Protein AF-A0A7Y2VDZ9-F1 (afdb_monomer)

pLDDT: mean 92.31, std 13.58, range [41.62, 98.88]

Secondary structure (DSSP, 8-state):
-----PPP-----------------SSHHHHHHHHHHHHHHHHHHHHHHHS-GGGTT--SSTTSPPHHHHHHHHHHHHHHHIIIIIS----------GGG--HHHHHHHHHHHHHHHHHHHHH--HHHHHSEEE-TTT--EEEHHHHHHHHHHHHHHHHHHHHHHHHHTTPPPPPP--

Solvent-accessible surface area (backbone atoms only — not comparable to full-atom values): 10455 Å² total; per-residue (Å²): 141,84,85,86,83,83,80,85,84,82,80,81,80,80,79,81,76,80,78,74,76,82,85,67,35,70,26,78,66,33,52,62,45,48,59,58,52,50,55,55,48,48,56,46,50,45,46,60,68,69,48,57,64,92,49,32,73,43,50,96,45,93,89,46,65,25,41,37,40,44,45,34,47,40,17,45,43,39,35,53,46,36,41,37,40,42,67,66,42,94,78,77,94,76,72,74,69,42,90,83,51,53,62,66,59,41,50,52,45,28,52,51,17,53,47,50,46,51,50,47,42,37,68,46,53,62,72,56,32,69,38,70,38,68,42,85,89,77,68,48,76,42,37,12,55,57,36,53,56,51,39,51,48,55,42,49,59,47,43,52,55,47,44,49,53,32,47,76,68,76,40,86,59,76,80,92,81,133

Sequence (178 aa):
MKNLILFPVFALVAFTTFAQTERTPQTPFTQMYLKVWNTASEHCLEVARAMPEELYTYKPTEVSKTFGEQMVHIAHTVELLTQRYVQGMEVKPNTPDASTMTKAEIVELLEKGLAYVREVIYTIEQEQLDETCVMYHSGNTVSRAFALFYVQDHMNNHRAKANLYIRMNGIQPPEYTW

Structure (mmCIF, N/CA/C/O backbone):
data_AF-A0A7Y2VDZ9-F1
#
_entry.id   AF-A0A7Y2VDZ9-F1
#
loop_
_atom_site.group_PDB
_atom_site.id
_atom_site.type_symbol
_atom_site.label_atom_id
_atom_site.label_alt_id
_atom_site.label_comp_id
_atom_site.label_asym_id
_atom_site.label_entity_id
_atom_site.label_seq_id
_atom_site.pdbx_PDB_ins_code
_atom_site.Cartn_x
_atom_site.Cartn_y
_atom_site.Cartn_z
_atom_site.occupancy
_atom_site.B_iso_or_equiv
_atom_site.auth_seq_id
_atom_site.auth_comp_id
_atom_site.auth_asym_id
_atom_site.auth_atom_id
_atom_site.pdbx_PDB_model_num
ATOM 1 N N . MET A 1 1 ? -62.451 -31.897 -45.795 1.00 46.56 1 MET A N 1
ATOM 2 C CA . MET A 1 1 ? -61.065 -31.670 -46.260 1.00 46.56 1 MET A CA 1
ATOM 3 C C . MET A 1 1 ? -60.649 -30.263 -45.869 1.00 46.56 1 MET A C 1
ATOM 5 O O . MET A 1 1 ? -61.234 -29.334 -46.407 1.00 46.56 1 MET A O 1
ATOM 9 N N . LYS A 1 2 ? -59.725 -30.113 -44.913 1.00 41.62 2 LYS A N 1
ATOM 10 C CA . LYS A 1 2 ? -58.871 -28.928 -44.694 1.00 41.62 2 LYS A CA 1
ATOM 11 C C . LYS A 1 2 ? -57.944 -29.262 -43.518 1.00 41.62 2 LYS A C 1
ATOM 13 O O . LYS A 1 2 ? -58.352 -29.181 -42.367 1.00 41.62 2 LYS A O 1
ATOM 18 N N . ASN A 1 3 ? -56.734 -29.716 -43.834 1.00 42.97 3 ASN A N 1
ATOM 19 C CA . ASN A 1 3 ? -55.688 -29.977 -42.848 1.00 42.97 3 ASN A CA 1
ATOM 20 C C . ASN A 1 3 ? -54.953 -28.654 -42.600 1.00 42.97 3 ASN A C 1
ATOM 22 O O . ASN A 1 3 ? -54.388 -28.095 -43.539 1.00 42.97 3 ASN A O 1
ATOM 26 N N . LEU A 1 4 ? -54.985 -28.137 -41.369 1.00 50.84 4 LEU A N 1
ATOM 27 C CA . LEU A 1 4 ? -54.130 -27.022 -40.954 1.00 50.84 4 LEU A CA 1
ATOM 28 C C . LEU A 1 4 ? -52.745 -27.578 -40.608 1.00 50.84 4 LEU A C 1
ATOM 30 O O . LEU A 1 4 ? -52.606 -28.367 -39.678 1.00 50.84 4 LEU A O 1
ATOM 34 N N . ILE A 1 5 ? -51.731 -27.162 -41.361 1.00 55.31 5 ILE A N 1
ATOM 35 C CA . ILE A 1 5 ? -50.324 -27.450 -41.081 1.00 55.31 5 ILE A CA 1
ATOM 36 C C . ILE A 1 5 ? -49.791 -26.292 -40.228 1.00 55.31 5 ILE A C 1
ATOM 38 O O . ILE A 1 5 ? -49.709 -25.164 -40.710 1.00 55.31 5 ILE A O 1
ATOM 42 N N . LEU A 1 6 ? -49.455 -26.558 -38.962 1.00 51.19 6 LEU A N 1
ATOM 43 C CA . LEU A 1 6 ? -48.707 -25.630 -38.110 1.00 51.19 6 LEU A CA 1
ATOM 44 C C . LEU A 1 6 ? -47.205 -25.801 -38.374 1.00 51.19 6 LEU A C 1
ATOM 46 O O . LEU A 1 6 ? -46.649 -26.867 -38.125 1.00 51.19 6 LEU A O 1
ATOM 50 N N . PHE A 1 7 ? -46.552 -24.741 -38.846 1.00 54.16 7 PHE A N 1
ATOM 51 C CA . PHE A 1 7 ? -45.093 -24.637 -38.873 1.00 54.16 7 PHE A CA 1
ATOM 52 C C . PHE A 1 7 ? -44.592 -24.092 -37.526 1.00 54.16 7 PHE A C 1
ATOM 54 O O . PHE A 1 7 ? -45.077 -23.041 -37.098 1.00 54.16 7 PHE A O 1
ATOM 61 N N . PRO A 1 8 ? -43.620 -24.734 -36.854 1.00 59.78 8 PRO A N 1
ATOM 62 C CA . PRO A 1 8 ? -42.979 -24.141 -35.693 1.00 59.78 8 PRO A CA 1
ATOM 63 C C . PRO A 1 8 ? -41.946 -23.110 -36.165 1.00 59.78 8 PRO A C 1
ATOM 65 O O . PRO A 1 8 ? -41.016 -23.429 -36.905 1.00 59.78 8 PRO A O 1
ATOM 68 N N . VAL A 1 9 ? -42.110 -21.860 -35.736 1.00 59.38 9 VAL A N 1
ATOM 69 C CA . VAL A 1 9 ? -41.099 -20.810 -35.898 1.00 59.38 9 VAL A CA 1
ATOM 70 C C . VAL A 1 9 ? -40.018 -21.049 -34.846 1.00 59.38 9 VAL A C 1
ATOM 72 O O . VAL A 1 9 ? -40.235 -20.818 -33.659 1.00 59.38 9 VAL A O 1
ATOM 75 N N . PHE A 1 10 ? -38.859 -21.546 -35.273 1.00 58.06 10 PHE A N 1
ATOM 76 C CA . PHE A 1 10 ? -37.674 -21.644 -34.425 1.00 58.06 10 PHE A CA 1
ATOM 77 C C . PHE A 1 10 ? -37.014 -20.259 -34.357 1.00 58.06 10 PHE A C 1
ATOM 79 O O . PHE A 1 10 ? -36.386 -19.813 -35.317 1.00 58.06 10 PHE A O 1
ATOM 86 N N . ALA A 1 11 ? -37.192 -19.549 -33.243 1.00 63.19 11 ALA A N 1
ATOM 87 C CA . ALA A 1 11 ? -36.490 -18.297 -32.982 1.00 63.19 11 ALA A CA 1
ATOM 88 C C . ALA A 1 11 ? -35.037 -18.607 -32.585 1.00 63.19 11 ALA A C 1
ATOM 90 O O . ALA A 1 11 ? -34.774 -19.138 -31.507 1.00 63.19 11 ALA A O 1
ATOM 91 N N . LEU A 1 12 ? -34.093 -18.298 -33.476 1.00 61.12 12 LEU A N 1
ATOM 92 C CA . LEU A 1 12 ? -32.660 -18.414 -33.215 1.00 61.12 12 LEU A CA 1
ATOM 93 C C . LEU A 1 12 ? -32.224 -17.226 -32.339 1.00 61.12 12 LEU A C 1
ATOM 95 O O . LEU A 1 12 ? -32.065 -16.109 -32.830 1.00 61.12 12 LEU A O 1
ATOM 99 N N . VAL A 1 13 ? -32.061 -17.442 -31.033 1.00 63.50 13 VAL A N 1
ATOM 100 C CA . VAL A 1 13 ? -31.467 -16.444 -30.132 1.00 63.50 13 VAL A CA 1
ATOM 101 C C . VAL A 1 13 ? -29.948 -16.538 -30.264 1.00 63.50 13 VAL A C 1
ATOM 103 O O . VAL A 1 13 ? -29.334 -17.495 -29.798 1.00 63.50 13 VAL A O 1
ATOM 106 N N . ALA A 1 14 ? -29.339 -15.561 -30.935 1.00 61.41 14 ALA A N 1
ATOM 107 C CA . ALA A 1 14 ? -27.889 -15.439 -31.013 1.00 61.41 14 ALA A CA 1
ATOM 108 C C . ALA A 1 14 ? -27.344 -14.931 -29.667 1.00 61.41 14 ALA A C 1
ATOM 110 O O . ALA A 1 14 ? -27.483 -13.756 -29.334 1.00 61.41 14 ALA A O 1
ATOM 111 N N . PHE A 1 15 ? -26.726 -15.819 -28.888 1.00 62.88 15 PHE A N 1
ATOM 112 C CA . PHE A 1 15 ? -25.914 -15.433 -27.735 1.00 62.88 15 PHE A CA 1
ATOM 113 C C . PHE A 1 15 ? -24.576 -14.885 -28.238 1.00 62.88 15 PHE A C 1
ATOM 115 O O . PHE A 1 15 ? -23.699 -15.641 -28.650 1.00 62.88 15 PHE A O 1
ATOM 122 N N . THR A 1 16 ? -24.403 -13.566 -28.209 1.00 59.91 16 THR A N 1
ATOM 123 C CA . THR A 1 16 ? -23.081 -12.955 -28.365 1.00 59.91 16 THR A CA 1
ATOM 124 C C . THR A 1 16 ? -22.317 -13.126 -27.057 1.00 59.91 16 THR A C 1
ATOM 126 O O . THR A 1 16 ? -22.526 -12.380 -26.100 1.00 59.91 16 THR A O 1
ATOM 129 N N . THR A 1 17 ? -21.440 -14.123 -26.991 1.00 60.12 17 THR A N 1
ATOM 130 C CA . THR A 1 17 ? -20.447 -14.222 -25.921 1.00 60.12 17 THR A CA 1
ATOM 131 C C . THR A 1 17 ? -19.400 -13.135 -26.145 1.00 60.12 17 THR A C 1
ATOM 133 O O . THR A 1 17 ? -18.604 -13.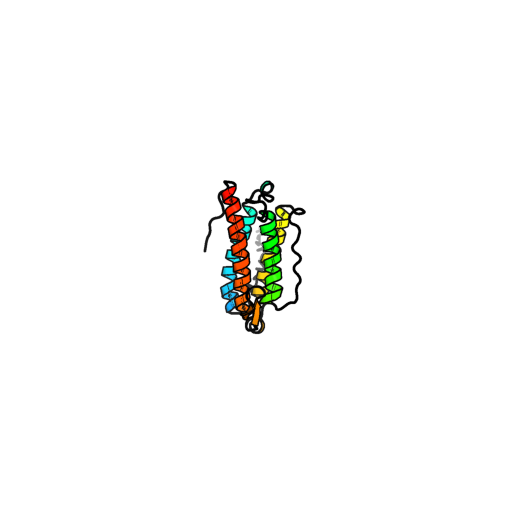226 -27.080 1.00 60.12 17 THR A O 1
ATOM 136 N N . PHE A 1 18 ? -19.394 -12.096 -25.309 1.00 64.44 18 PHE A N 1
ATOM 137 C CA . PHE A 1 18 ? -18.237 -11.212 -25.208 1.00 64.44 18 PHE A CA 1
ATOM 138 C C . PHE A 1 18 ? -17.089 -12.035 -24.624 1.00 64.44 18 PHE A C 1
ATOM 140 O O . PHE A 1 18 ? -17.074 -12.332 -23.432 1.00 64.44 18 PHE A O 1
ATOM 147 N N . ALA A 1 19 ? -16.155 -12.454 -25.475 1.00 57.47 19 ALA A N 1
ATOM 148 C CA . ALA A 1 19 ? -14.878 -12.965 -25.012 1.00 57.47 19 ALA A CA 1
ATOM 149 C C . ALA A 1 19 ? -14.148 -11.792 -24.345 1.00 57.47 19 ALA A C 1
ATOM 151 O O . ALA A 1 19 ? -13.663 -10.886 -25.021 1.00 57.47 19 ALA A O 1
ATOM 152 N N . GLN A 1 20 ? -14.145 -11.764 -23.015 1.00 60.72 20 GLN A N 1
ATOM 153 C CA . GLN A 1 20 ? -13.316 -10.838 -22.262 1.00 60.72 20 GLN A CA 1
ATOM 154 C C . GLN A 1 20 ? -11.871 -11.283 -22.479 1.00 60.72 20 GLN A C 1
ATOM 156 O O . GLN A 1 20 ? -11.471 -12.337 -21.992 1.00 60.72 20 GLN A O 1
ATOM 161 N N . THR A 1 21 ? -11.109 -10.534 -23.277 1.00 62.03 21 THR A N 1
ATOM 162 C CA . THR A 1 21 ? -9.677 -10.784 -23.442 1.00 62.03 21 THR A CA 1
ATOM 163 C C . THR A 1 21 ? -9.041 -10.723 -22.058 1.00 62.03 21 THR A C 1
ATOM 165 O O . THR A 1 21 ? -9.090 -9.676 -21.407 1.00 62.03 21 THR A O 1
ATOM 168 N N . GLU A 1 22 ? -8.495 -11.841 -21.578 1.00 77.19 22 GLU A N 1
ATOM 169 C CA . GLU A 1 22 ? -7.745 -11.845 -20.326 1.00 77.19 22 GLU A CA 1
ATOM 170 C C . GLU A 1 22 ? -6.567 -10.883 -20.476 1.00 77.19 22 GLU A C 1
ATOM 172 O O . GLU A 1 22 ? -5.706 -11.042 -21.342 1.00 77.19 22 GLU A O 1
ATOM 177 N N . ARG A 1 23 ? -6.558 -9.830 -19.659 1.00 91.94 23 ARG A N 1
ATOM 178 C CA . ARG A 1 23 ? -5.435 -8.900 -19.606 1.00 91.94 23 ARG A CA 1
ATOM 179 C C . ARG A 1 23 ? -4.293 -9.586 -18.867 1.00 91.94 23 ARG A C 1
ATOM 181 O O . ARG A 1 23 ? -4.474 -10.044 -17.742 1.00 91.94 23 ARG A O 1
ATOM 188 N N . THR A 1 24 ? -3.115 -9.623 -19.474 1.00 94.38 24 THR A N 1
ATOM 189 C CA . THR A 1 24 ? -1.904 -10.202 -18.878 1.00 94.38 24 THR A CA 1
ATOM 190 C C . THR A 1 24 ? -0.855 -9.108 -18.672 1.00 94.38 24 THR A C 1
ATOM 192 O O . THR A 1 24 ? -0.735 -8.240 -19.539 1.00 94.38 24 THR A O 1
ATOM 195 N N . PRO A 1 25 ? -0.101 -9.106 -17.553 1.00 97.75 25 PRO A N 1
ATOM 196 C CA . PRO A 1 25 ? 1.016 -8.182 -17.380 1.00 97.75 25 PRO A CA 1
ATOM 197 C C . PRO A 1 25 ? 2.073 -8.313 -18.480 1.00 97.75 25 PRO A C 1
ATOM 199 O O . PRO A 1 25 ? 2.354 -9.417 -18.955 1.00 97.75 25 PRO A O 1
ATOM 202 N N . GLN A 1 26 ? 2.666 -7.185 -18.867 1.00 97.06 26 GLN A N 1
ATOM 203 C CA . GLN A 1 26 ? 3.583 -7.107 -20.008 1.00 97.06 26 GLN A CA 1
ATOM 204 C C . GLN A 1 26 ? 4.894 -7.881 -19.828 1.00 97.06 26 GLN A C 1
ATOM 206 O O . GLN A 1 26 ? 5.466 -8.322 -20.825 1.00 97.06 26 GLN A O 1
ATOM 211 N N . THR A 1 27 ? 5.372 -8.088 -18.594 1.00 97.81 27 THR A N 1
ATOM 212 C CA . THR A 1 27 ? 6.677 -8.721 -18.347 1.00 97.81 27 THR A CA 1
ATOM 213 C C . THR A 1 27 ? 6.550 -10.074 -17.648 1.00 97.81 27 THR A C 1
ATOM 215 O O . THR A 1 27 ? 5.629 -10.279 -16.849 1.00 97.81 27 THR A O 1
ATOM 218 N N . PRO A 1 28 ? 7.484 -11.019 -17.880 1.00 97.44 28 PRO A N 1
ATOM 219 C CA . PRO A 1 28 ? 7.483 -12.302 -17.174 1.00 97.44 28 PRO A CA 1
ATOM 220 C C . PRO A 1 28 ? 7.521 -12.139 -15.649 1.00 97.44 28 PRO A C 1
ATOM 222 O O . PRO A 1 28 ? 6.845 -12.867 -14.921 1.00 97.44 28 PRO A O 1
ATOM 225 N N . PHE A 1 29 ? 8.271 -11.146 -15.161 1.00 97.75 29 PHE A N 1
ATOM 226 C CA . PHE A 1 29 ? 8.327 -10.822 -13.741 1.00 97.75 29 PHE A CA 1
ATOM 227 C C . PHE A 1 29 ? 6.960 -10.368 -13.211 1.00 97.75 29 PHE A C 1
ATOM 229 O O . PHE A 1 29 ? 6.483 -10.916 -12.214 1.00 97.75 29 PHE A O 1
ATOM 236 N N . THR A 1 30 ? 6.291 -9.418 -13.875 1.00 98.19 30 THR A N 1
ATOM 237 C CA . THR A 1 30 ? 5.004 -8.894 -13.393 1.00 98.19 30 THR A CA 1
ATOM 238 C C . THR A 1 30 ? 3.870 -9.908 -13.502 1.00 98.19 30 THR A C 1
ATOM 240 O O . THR A 1 30 ? 2.980 -9.908 -12.653 1.00 98.19 30 THR A O 1
ATOM 243 N N . GLN A 1 31 ? 3.933 -10.845 -14.453 1.00 97.81 31 GLN A N 1
ATOM 244 C CA . GLN A 1 31 ? 3.007 -11.983 -14.527 1.00 97.81 31 GLN A CA 1
ATOM 245 C C . GLN A 1 31 ? 3.067 -12.865 -13.275 1.00 97.81 31 GLN A C 1
ATOM 247 O O . GLN A 1 31 ? 2.028 -13.271 -12.748 1.00 97.81 31 GLN A O 1
ATOM 252 N N . MET A 1 32 ? 4.271 -13.141 -12.767 1.00 96.69 32 MET A N 1
ATOM 253 C CA . MET A 1 32 ? 4.450 -13.891 -11.520 1.00 96.69 32 MET A CA 1
ATOM 254 C C . MET A 1 32 ? 4.075 -13.044 -10.299 1.00 96.69 32 MET A C 1
ATOM 256 O O . MET A 1 32 ? 3.368 -13.513 -9.404 1.00 96.69 32 MET A O 1
ATOM 260 N N . TYR A 1 33 ? 4.523 -11.789 -10.276 1.00 98.06 33 TYR A N 1
ATOM 261 C CA . TYR A 1 33 ? 4.340 -10.879 -9.149 1.00 98.06 33 TYR A CA 1
ATOM 262 C C . TYR A 1 33 ? 2.870 -10.493 -8.912 1.00 98.06 33 TYR A C 1
ATOM 264 O O . TYR A 1 33 ? 2.464 -10.299 -7.767 1.00 98.06 33 TYR A O 1
ATOM 272 N N . LEU A 1 34 ? 2.038 -10.446 -9.959 1.00 98.00 34 LEU A N 1
ATOM 273 C CA . LEU A 1 34 ? 0.624 -10.068 -9.856 1.00 98.00 34 LEU A CA 1
ATOM 274 C C . LEU A 1 34 ? -0.145 -10.897 -8.816 1.00 98.00 34 LEU A C 1
ATOM 276 O O . LEU A 1 34 ? -0.954 -10.344 -8.072 1.00 98.00 34 LEU A O 1
ATOM 280 N N . LYS A 1 35 ? 0.113 -12.209 -8.733 1.00 96.00 35 LYS A N 1
ATOM 281 C CA . LYS A 1 35 ? -0.545 -13.087 -7.749 1.00 96.00 35 LYS A CA 1
ATOM 282 C C . LYS A 1 35 ? -0.207 -12.663 -6.322 1.00 96.00 35 LYS A C 1
ATOM 284 O O . LYS A 1 35 ? -1.102 -12.501 -5.502 1.00 96.00 35 LYS A O 1
ATOM 289 N N . VAL A 1 36 ? 1.074 -12.400 -6.070 1.00 96.56 36 VAL A N 1
ATOM 290 C CA . VAL A 1 36 ? 1.574 -11.934 -4.773 1.00 96.56 36 VAL A CA 1
ATOM 291 C C . VAL A 1 36 ? 0.954 -10.588 -4.394 1.00 96.56 36 VAL A C 1
ATOM 293 O O . VAL A 1 36 ? 0.489 -10.421 -3.265 1.00 96.56 36 VAL A O 1
ATOM 296 N N . TRP A 1 37 ? 0.894 -9.644 -5.338 1.00 98.25 37 TRP A N 1
ATOM 297 C CA . TRP A 1 37 ? 0.279 -8.340 -5.099 1.00 98.25 37 TRP A CA 1
ATOM 298 C C . TRP A 1 37 ? -1.215 -8.448 -4.784 1.00 98.25 37 TRP A C 1
ATOM 300 O O . TRP A 1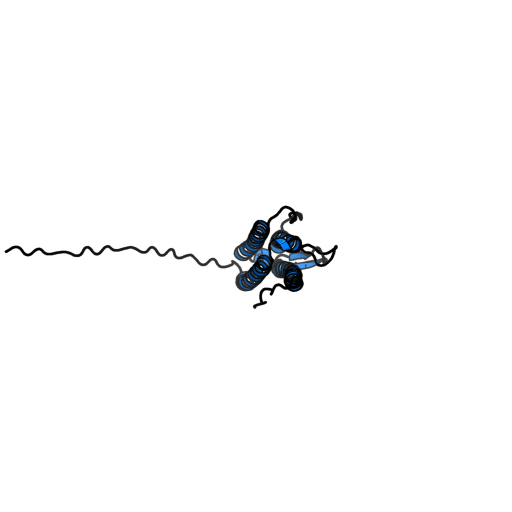 37 ? -1.694 -7.798 -3.853 1.00 98.25 37 TRP A O 1
ATOM 310 N N . ASN A 1 38 ? -1.951 -9.273 -5.532 1.00 97.44 38 ASN A N 1
ATOM 311 C CA . ASN A 1 38 ? -3.386 -9.458 -5.325 1.00 97.44 38 ASN A CA 1
ATOM 312 C C . ASN A 1 38 ? -3.686 -10.048 -3.945 1.00 97.44 38 ASN A C 1
ATOM 314 O O . ASN A 1 38 ? -4.493 -9.468 -3.224 1.00 97.44 38 ASN A O 1
ATOM 318 N N . THR A 1 39 ? -2.981 -11.108 -3.544 1.00 97.50 39 THR A N 1
ATOM 319 C CA . THR A 1 39 ? -3.122 -11.706 -2.209 1.00 97.50 39 THR A CA 1
ATOM 320 C C . THR A 1 39 ? -2.805 -10.694 -1.104 1.00 97.50 39 THR A C 1
ATOM 322 O O . THR A 1 39 ? -3.586 -10.512 -0.173 1.00 97.50 39 THR A O 1
ATOM 325 N N . ALA A 1 40 ? -1.693 -9.959 -1.223 1.00 97.75 40 ALA A N 1
ATOM 326 C CA . ALA A 1 40 ? -1.315 -8.966 -0.218 1.00 97.75 40 ALA A CA 1
ATOM 327 C C . ALA A 1 40 ? -2.322 -7.799 -0.125 1.00 97.75 40 ALA A C 1
ATOM 329 O O . ALA A 1 40 ? -2.611 -7.320 0.976 1.00 97.75 40 ALA A O 1
ATOM 330 N N . SER A 1 41 ? -2.874 -7.373 -1.269 1.00 98.31 41 SER A N 1
ATOM 331 C CA . SER A 1 41 ? -3.928 -6.354 -1.361 1.00 98.31 41 SER A CA 1
ATOM 332 C C . SER A 1 41 ? -5.217 -6.812 -0.681 1.00 98.31 41 SER A C 1
ATOM 334 O O . SER A 1 41 ? -5.808 -6.050 0.082 1.00 98.31 41 SER A O 1
ATOM 336 N N . GLU A 1 42 ? -5.639 -8.052 -0.932 1.00 98.12 42 GLU A N 1
ATOM 337 C CA . GLU A 1 42 ? -6.849 -8.635 -0.349 1.00 98.12 42 GLU A CA 1
ATOM 338 C C . GLU A 1 42 ? -6.752 -8.691 1.173 1.00 98.12 42 GLU A C 1
ATOM 340 O O . GLU A 1 42 ? -7.590 -8.102 1.851 1.00 98.12 42 GLU A O 1
ATOM 345 N N . HIS A 1 43 ? -5.663 -9.234 1.721 1.00 98.00 43 HIS A N 1
ATOM 346 C CA . HIS A 1 43 ? -5.444 -9.227 3.172 1.00 98.00 43 HIS A CA 1
ATOM 347 C C . HIS A 1 43 ? -5.447 -7.820 3.771 1.00 98.00 43 HIS A C 1
ATOM 349 O O . HIS A 1 43 ? -5.866 -7.619 4.910 1.00 98.00 43 HIS A O 1
ATOM 355 N N . CYS A 1 44 ? -4.911 -6.829 3.051 1.00 98.50 44 CYS A N 1
ATOM 356 C CA . CYS A 1 44 ? -4.916 -5.453 3.535 1.00 98.50 44 CYS A CA 1
ATOM 357 C C . CYS A 1 44 ? -6.347 -4.902 3.619 1.00 98.50 44 CYS A C 1
ATOM 359 O O . CYS A 1 44 ? -6.696 -4.255 4.608 1.00 98.50 44 CYS A O 1
ATOM 361 N N . LEU A 1 45 ? -7.180 -5.193 2.617 1.00 98.69 45 LEU A N 1
ATOM 362 C CA . LEU A 1 45 ? -8.592 -4.809 2.601 1.00 98.69 45 LEU A CA 1
ATOM 363 C C . LEU A 1 45 ? -9.407 -5.565 3.651 1.00 98.69 45 LEU A C 1
ATOM 365 O O . LEU A 1 45 ? -10.267 -4.965 4.289 1.00 98.69 45 LEU A O 1
ATOM 369 N N . GLU A 1 46 ? -9.132 -6.847 3.875 1.00 98.56 46 GLU A N 1
ATOM 370 C CA . GLU A 1 46 ? -9.757 -7.629 4.945 1.00 98.56 46 GLU A CA 1
ATOM 371 C C . GLU A 1 46 ? -9.468 -7.019 6.318 1.00 98.56 46 GLU A C 1
ATOM 373 O O . GLU A 1 46 ? -10.392 -6.820 7.106 1.00 98.56 46 GLU A O 1
ATOM 378 N N . VAL A 1 47 ? -8.207 -6.649 6.587 1.00 98.62 47 VAL A N 1
ATOM 379 C CA . VAL A 1 47 ? -7.825 -5.960 7.830 1.00 98.62 47 VAL A CA 1
ATOM 380 C C . VAL A 1 47 ? -8.580 -4.641 7.957 1.00 98.62 47 VAL A C 1
ATOM 382 O O . VAL A 1 47 ? -9.190 -4.406 8.997 1.00 98.62 47 VAL A O 1
ATOM 385 N N . ALA A 1 48 ? -8.596 -3.810 6.910 1.00 98.62 48 ALA A N 1
ATOM 386 C CA . ALA A 1 48 ? -9.331 -2.547 6.923 1.00 98.62 48 ALA A CA 1
ATOM 387 C C . ALA A 1 48 ? -10.817 -2.770 7.258 1.00 98.62 48 ALA A C 1
ATOM 389 O O . ALA A 1 48 ? -11.363 -2.167 8.178 1.00 98.62 48 ALA A O 1
ATOM 390 N N . ARG A 1 49 ? -11.474 -3.704 6.566 1.00 98.56 49 ARG A N 1
ATOM 391 C CA . ARG A 1 49 ? -12.912 -3.964 6.715 1.00 98.56 49 ARG A CA 1
ATOM 392 C C . ARG A 1 49 ? -13.277 -4.580 8.069 1.00 98.56 49 ARG A C 1
ATOM 394 O O . ARG A 1 49 ? -14.378 -4.305 8.550 1.00 98.56 49 ARG A O 1
ATOM 401 N N . ALA A 1 50 ? -12.385 -5.354 8.687 1.00 98.44 50 ALA A N 1
ATOM 402 C CA . ALA A 1 50 ? -12.641 -6.072 9.937 1.00 98.44 50 ALA A CA 1
ATOM 403 C C . ALA A 1 50 ? -12.787 -5.168 11.175 1.00 98.44 50 ALA A C 1
ATOM 405 O O . ALA A 1 50 ? -13.478 -5.546 12.119 1.00 98.44 50 ALA A O 1
ATOM 406 N N . MET A 1 51 ? -12.176 -3.979 11.191 1.00 98.62 51 MET A N 1
ATOM 407 C CA . MET A 1 51 ? -12.297 -3.053 12.323 1.00 98.62 51 MET A CA 1
ATOM 408 C C . MET A 1 51 ? -13.635 -2.288 12.266 1.00 98.62 51 MET A C 1
ATOM 410 O O . MET A 1 51 ? -13.949 -1.720 11.219 1.00 98.62 51 MET A O 1
ATOM 414 N N . PRO A 1 52 ? -14.448 -2.237 13.335 1.00 98.50 52 PRO A N 1
ATOM 415 C CA . PRO A 1 52 ? -15.645 -1.396 13.402 1.00 98.50 52 PRO A CA 1
ATOM 416 C C . PRO A 1 52 ? -15.327 0.089 13.196 1.00 98.50 52 PRO A C 1
ATOM 418 O O . PRO A 1 52 ? -14.237 0.546 13.542 1.00 98.50 52 PRO A O 1
ATOM 421 N N . GLU A 1 53 ? -16.262 0.845 12.620 1.00 98.31 53 GLU A N 1
ATOM 422 C CA . GLU A 1 53 ? -16.047 2.255 12.260 1.00 98.31 53 GLU A CA 1
ATOM 423 C C . GLU A 1 53 ? -15.735 3.127 13.480 1.00 98.31 53 GLU A C 1
ATOM 425 O O . GLU A 1 53 ? -14.809 3.933 13.452 1.00 98.31 53 GLU A O 1
ATOM 430 N N . GLU A 1 54 ? -16.427 2.898 14.591 1.00 98.19 54 GLU A N 1
ATOM 431 C CA . GLU A 1 54 ? -16.223 3.593 15.857 1.00 98.19 54 GLU A CA 1
ATOM 432 C C . GLU A 1 54 ? -14.813 3.399 16.439 1.00 98.19 54 GLU A C 1
ATOM 434 O O . GLU A 1 54 ? -14.366 4.203 17.258 1.00 98.19 54 GLU A O 1
ATOM 439 N N . LEU A 1 55 ? -14.086 2.371 15.988 1.00 98.62 55 LEU A N 1
ATOM 440 C CA . LEU A 1 55 ? -12.714 2.092 16.402 1.00 98.62 55 LEU A CA 1
ATOM 441 C C . LEU A 1 55 ? -11.665 2.517 15.365 1.00 98.62 55 LEU A C 1
ATOM 443 O O . LEU A 1 55 ? -10.475 2.297 15.583 1.00 98.62 55 LEU A O 1
ATOM 447 N N . TYR A 1 56 ? -12.035 3.184 14.269 1.00 98.56 56 TYR A N 1
ATOM 448 C CA . TYR A 1 56 ? -11.042 3.730 13.332 1.00 98.56 56 TYR A CA 1
ATOM 449 C C . TYR A 1 56 ? -10.161 4.818 13.967 1.00 98.56 56 TYR A C 1
ATOM 451 O O . TYR A 1 56 ? -9.027 5.028 13.541 1.00 98.56 56 TYR A O 1
ATOM 459 N N . THR A 1 57 ? -10.627 5.466 15.032 1.00 98.31 57 THR A N 1
ATOM 460 C CA . THR A 1 57 ? -9.845 6.437 15.814 1.00 98.31 57 THR A CA 1
ATOM 461 C C . THR A 1 57 ? -8.983 5.788 16.905 1.00 98.31 57 THR A C 1
ATOM 463 O O . THR A 1 57 ? -8.185 6.477 17.542 1.00 98.31 57 THR A O 1
ATOM 466 N N . TYR A 1 58 ? -9.086 4.468 17.113 1.00 98.50 58 TYR A N 1
ATOM 467 C CA . TYR A 1 58 ? -8.307 3.746 18.120 1.00 98.50 58 TYR A CA 1
ATOM 468 C C . TYR A 1 58 ? -6.804 3.819 17.832 1.00 98.50 58 TYR A C 1
ATOM 470 O O . TYR A 1 58 ? -6.366 3.568 16.708 1.00 98.50 58 TYR A O 1
ATOM 478 N N . LYS A 1 59 ? -6.009 4.063 18.880 1.00 98.25 59 LYS A N 1
ATOM 479 C CA . LYS A 1 59 ? -4.552 3.888 18.892 1.00 98.25 59 LYS A CA 1
ATOM 480 C C . LYS A 1 59 ? -4.104 3.274 20.225 1.00 98.25 59 LYS A C 1
ATOM 482 O O . LYS A 1 59 ? -4.628 3.664 21.267 1.00 98.25 59 LYS A O 1
ATOM 487 N N . PRO A 1 60 ? -3.126 2.352 20.229 1.00 97.50 60 PRO A N 1
ATOM 488 C CA . PRO A 1 60 ? -2.690 1.674 21.453 1.00 97.50 60 PRO A CA 1
ATOM 489 C C . PRO A 1 60 ? -1.817 2.551 22.362 1.00 97.50 60 PRO A C 1
ATOM 491 O O . PRO A 1 60 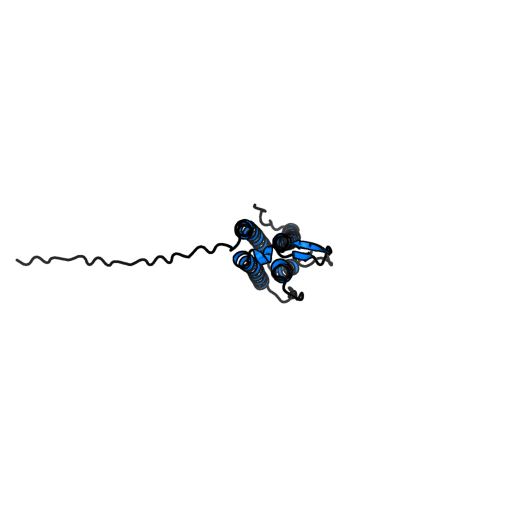? -1.703 2.280 23.553 1.00 97.50 60 PRO A O 1
ATOM 494 N N . THR A 1 61 ? -1.172 3.582 21.810 1.00 97.62 61 THR A N 1
ATOM 495 C CA . THR A 1 61 ? -0.336 4.538 22.550 1.00 97.62 61 THR A CA 1
ATOM 496 C C . THR A 1 61 ? -0.492 5.936 21.961 1.00 97.62 61 THR A C 1
ATOM 498 O O . THR A 1 61 ? -0.906 6.082 20.811 1.00 97.62 61 THR A O 1
ATOM 501 N N . GLU A 1 62 ? -0.117 6.974 22.711 1.00 96.69 62 GLU A N 1
ATOM 502 C CA . GLU A 1 62 ? -0.243 8.368 22.259 1.00 96.69 62 GLU A CA 1
ATOM 503 C C . GLU A 1 62 ? 0.524 8.663 20.964 1.00 96.69 62 GLU A C 1
ATOM 505 O O . GLU A 1 62 ? 0.016 9.400 20.118 1.00 96.69 62 GLU A O 1
ATOM 510 N N . VAL A 1 63 ? 1.702 8.050 20.797 1.00 97.00 63 VAL A N 1
ATOM 511 C CA . VAL A 1 63 ? 2.599 8.225 19.639 1.00 97.00 63 VAL A CA 1
ATOM 512 C C . VAL A 1 63 ? 2.240 7.343 18.441 1.00 97.00 63 VAL A C 1
ATOM 514 O O . VAL A 1 63 ? 2.797 7.513 17.358 1.00 97.00 63 VAL A O 1
ATOM 517 N N . SER A 1 64 ? 1.353 6.365 18.631 1.00 97.56 64 SER A N 1
ATOM 518 C CA . SER A 1 64 ? 0.920 5.488 17.547 1.00 97.56 64 SER A CA 1
ATOM 519 C C . SER A 1 64 ? -0.039 6.214 16.614 1.00 97.56 64 SER A C 1
ATOM 521 O O . SER A 1 64 ? -0.856 7.022 17.055 1.00 97.56 64 SER A O 1
ATOM 523 N N . LYS A 1 65 ? 0.012 5.854 15.329 1.00 98.25 65 LYS A N 1
ATOM 524 C CA . LYS A 1 65 ? -1.068 6.182 14.398 1.00 98.25 65 LYS A CA 1
ATOM 525 C C . LYS A 1 65 ? -2.372 5.536 14.864 1.00 98.25 65 LYS A C 1
ATOM 527 O O . LYS A 1 65 ? -2.338 4.427 15.402 1.00 98.25 65 LYS A O 1
ATOM 532 N N . THR A 1 66 ? -3.501 6.188 14.621 1.00 98.69 66 THR A N 1
ATOM 533 C CA . THR A 1 66 ? -4.815 5.546 14.737 1.00 98.69 66 THR A CA 1
ATOM 534 C C . THR A 1 66 ? -4.979 4.449 13.689 1.00 98.69 66 THR A C 1
ATOM 536 O O . THR A 1 66 ? -4.238 4.395 12.704 1.00 98.69 66 THR A O 1
ATOM 539 N N . PHE A 1 67 ? -5.949 3.554 13.875 1.00 98.81 67 PHE A N 1
ATOM 540 C CA . PHE A 1 67 ? -6.259 2.527 12.881 1.00 98.81 67 PHE A CA 1
ATOM 541 C C . PHE A 1 67 ? -6.556 3.141 11.499 1.00 98.81 67 PHE A C 1
ATOM 543 O O . PHE A 1 67 ? -5.969 2.728 10.498 1.00 98.81 67 PHE A O 1
ATOM 550 N N . GLY A 1 68 ? -7.397 4.176 11.448 1.00 98.75 68 GLY A N 1
ATOM 551 C CA . GLY A 1 68 ? -7.727 4.913 10.230 1.00 98.75 68 GLY A CA 1
ATOM 552 C C . GLY A 1 68 ? -6.507 5.595 9.611 1.00 98.75 68 GLY A C 1
ATOM 553 O O . GLY A 1 68 ? -6.289 5.483 8.407 1.00 98.75 68 GLY A O 1
ATOM 554 N N . GLU A 1 69 ? -5.641 6.207 10.424 1.00 98.81 69 GLU A N 1
ATOM 555 C CA . GLU A 1 69 ? -4.379 6.786 9.946 1.00 98.81 69 GLU A CA 1
ATOM 556 C C . GLU A 1 69 ? -3.437 5.735 9.349 1.00 98.81 69 GLU A C 1
ATOM 558 O O . GLU A 1 69 ? -2.729 6.041 8.391 1.00 98.81 69 GLU A O 1
ATOM 563 N N . GLN A 1 70 ? -3.408 4.502 9.873 1.00 98.75 70 GLN A N 1
ATOM 564 C CA . GLN A 1 70 ? -2.640 3.418 9.251 1.00 98.75 70 GLN A CA 1
ATOM 565 C C . GLN A 1 70 ? -3.193 3.090 7.860 1.00 98.75 70 GLN A C 1
ATOM 567 O O . GLN A 1 70 ? -2.411 2.947 6.923 1.00 98.75 70 GLN A O 1
ATOM 572 N N . MET A 1 71 ? -4.518 3.001 7.705 1.00 98.81 71 MET A N 1
ATOM 573 C CA . MET A 1 71 ? -5.147 2.673 6.419 1.00 98.81 71 MET A CA 1
ATOM 574 C C . MET A 1 71 ? -4.943 3.780 5.381 1.00 98.81 71 MET A C 1
ATOM 576 O O . MET A 1 71 ? -4.522 3.491 4.263 1.00 98.81 71 MET A O 1
ATOM 580 N N . VAL A 1 72 ? -5.146 5.047 5.760 1.00 98.81 72 VAL A N 1
ATOM 581 C CA .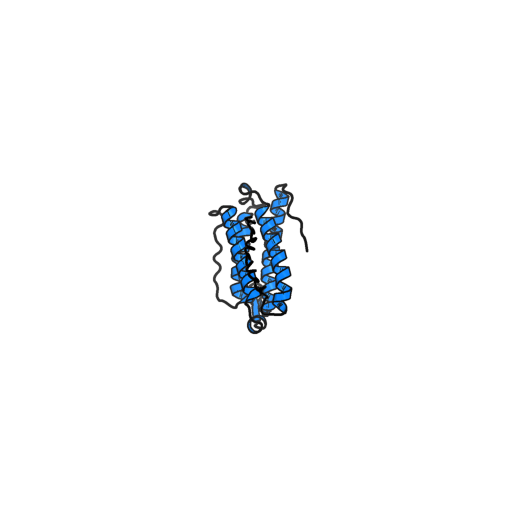 VAL A 1 72 ? -4.882 6.201 4.882 1.00 98.81 72 VAL A CA 1
ATOM 582 C C . VAL A 1 72 ? -3.401 6.288 4.517 1.00 98.81 72 VAL A C 1
ATOM 584 O O . VAL A 1 72 ? -3.057 6.535 3.360 1.00 98.81 72 VAL A O 1
ATOM 587 N N . HIS A 1 73 ? -2.507 6.033 5.476 1.00 98.69 73 HIS A N 1
ATOM 588 C CA . HIS A 1 73 ? -1.074 6.002 5.208 1.00 98.69 73 HIS A CA 1
ATOM 589 C C . HIS A 1 73 ? -0.708 4.906 4.205 1.00 98.69 73 HIS A C 1
ATOM 591 O O . HIS A 1 73 ? 0.032 5.186 3.265 1.00 98.69 73 HIS A O 1
ATOM 597 N N . ILE A 1 74 ? -1.238 3.687 4.351 1.00 98.75 74 ILE A N 1
ATOM 598 C CA . ILE A 1 74 ? -1.029 2.615 3.367 1.00 98.75 74 ILE A CA 1
ATOM 599 C C . ILE A 1 74 ? -1.554 3.052 2.001 1.00 98.75 74 ILE A C 1
ATOM 601 O O . ILE A 1 74 ? -0.788 3.048 1.043 1.00 98.75 74 ILE A O 1
ATOM 605 N N . ALA A 1 75 ? -2.818 3.474 1.927 1.00 98.50 75 ALA A N 1
ATOM 606 C CA . ALA A 1 75 ? -3.483 3.851 0.685 1.00 98.50 75 ALA A CA 1
ATOM 607 C C . ALA A 1 75 ? -2.693 4.894 -0.116 1.00 98.50 75 ALA A C 1
ATOM 609 O O . ALA A 1 75 ? -2.485 4.742 -1.316 1.00 98.50 75 ALA A O 1
ATOM 610 N N . HIS A 1 76 ? -2.189 5.920 0.571 1.00 98.25 76 HIS A N 1
ATOM 611 C CA . HIS A 1 76 ? -1.366 6.953 -0.044 1.00 98.25 76 HIS A CA 1
ATOM 612 C C . HIS A 1 76 ? 0.041 6.456 -0.402 1.00 98.25 76 HIS A C 1
ATOM 614 O O . HIS A 1 76 ? 0.564 6.768 -1.472 1.00 98.25 76 HIS A O 1
ATOM 620 N N . THR A 1 77 ? 0.693 5.711 0.496 1.00 98.00 77 THR A N 1
ATOM 621 C CA . THR A 1 77 ? 2.099 5.336 0.299 1.00 98.00 77 THR A CA 1
ATOM 622 C C . THR A 1 77 ? 2.288 4.265 -0.762 1.00 98.00 77 THR A C 1
ATOM 624 O O . THR A 1 77 ? 3.298 4.317 -1.453 1.00 98.00 77 THR A O 1
ATOM 627 N N . VAL A 1 78 ? 1.344 3.343 -0.970 1.00 98.62 78 VAL A N 1
ATOM 628 C CA . VAL A 1 78 ? 1.484 2.356 -2.056 1.00 98.62 78 VAL A CA 1
ATOM 629 C C . VAL A 1 78 ? 1.552 3.031 -3.427 1.00 98.62 78 VAL A C 1
ATOM 631 O O . VAL A 1 78 ? 2.411 2.678 -4.234 1.00 98.62 78 VAL A O 1
ATOM 634 N N . GLU A 1 79 ? 0.740 4.064 -3.664 1.00 98.50 79 GLU A N 1
ATOM 635 C CA . GLU A 1 79 ? 0.795 4.870 -4.886 1.00 98.50 79 GLU A CA 1
ATOM 636 C C . GLU A 1 79 ? 2.076 5.713 -4.939 1.00 98.50 79 GLU A C 1
ATOM 638 O O . GLU A 1 79 ? 2.848 5.600 -5.891 1.00 98.50 79 GLU A O 1
ATOM 643 N N . LEU A 1 80 ? 2.354 6.494 -3.888 1.00 98.19 80 LEU A N 1
ATOM 644 C CA . LEU A 1 80 ? 3.516 7.388 -3.821 1.00 98.19 80 LEU A CA 1
ATOM 645 C C . LEU A 1 80 ? 4.842 6.644 -4.048 1.00 98.19 80 LEU A C 1
ATOM 647 O O . LEU A 1 80 ? 5.716 7.113 -4.779 1.00 98.19 80 LEU A O 1
ATOM 651 N N . LEU A 1 81 ? 5.019 5.497 -3.387 1.00 98.19 81 LEU A N 1
ATOM 652 C CA . LEU A 1 81 ? 6.239 4.700 -3.477 1.00 98.19 81 LEU A CA 1
ATOM 653 C C . LEU A 1 81 ? 6.355 4.016 -4.844 1.00 98.19 81 LEU A C 1
ATOM 655 O O . LEU A 1 81 ? 7.463 3.917 -5.368 1.00 98.19 81 LEU A O 1
ATOM 659 N N . THR A 1 82 ? 5.234 3.612 -5.447 1.00 98.69 82 THR A N 1
ATOM 660 C CA . THR A 1 82 ? 5.211 3.073 -6.815 1.00 98.69 82 THR A CA 1
ATOM 661 C C . THR A 1 82 ? 5.612 4.144 -7.826 1.00 98.69 82 THR A C 1
ATOM 663 O O . THR A 1 82 ? 6.558 3.937 -8.586 1.00 98.69 82 THR A O 1
ATOM 666 N N . GLN A 1 83 ? 4.991 5.324 -7.775 1.00 98.44 83 GLN A N 1
ATOM 667 C CA . GLN A 1 83 ? 5.353 6.461 -8.626 1.00 98.44 83 GLN A CA 1
ATOM 668 C C . GLN A 1 83 ? 6.842 6.783 -8.512 1.00 98.44 83 GLN A C 1
ATOM 670 O O . GLN A 1 83 ? 7.554 6.852 -9.512 1.00 98.44 83 GLN A O 1
ATOM 675 N N . ARG A 1 84 ? 7.338 6.914 -7.280 1.00 97.75 84 ARG A N 1
ATOM 676 C CA . ARG A 1 84 ? 8.725 7.297 -7.022 1.00 97.75 84 ARG A CA 1
ATOM 677 C C . ARG A 1 84 ? 9.738 6.245 -7.461 1.00 97.75 84 ARG A C 1
ATOM 679 O O . ARG A 1 84 ? 10.695 6.573 -8.154 1.00 97.75 84 ARG A O 1
ATOM 686 N N . TYR A 1 85 ? 9.580 5.008 -7.000 1.00 98.12 85 TYR A N 1
ATOM 687 C CA . TYR A 1 85 ? 10.639 4.001 -7.095 1.00 98.12 85 TYR A CA 1
ATOM 688 C C . TYR A 1 85 ? 10.443 3.020 -8.246 1.00 98.12 85 TYR A C 1
ATOM 690 O O . TYR A 1 85 ? 11.426 2.548 -8.805 1.00 98.12 85 TYR A O 1
ATOM 698 N N . VAL A 1 86 ? 9.196 2.735 -8.625 1.00 98.38 86 VAL A N 1
ATOM 699 C CA . VAL A 1 86 ? 8.882 1.793 -9.710 1.00 98.38 86 VAL A CA 1
ATOM 700 C C . VAL A 1 86 ? 8.774 2.520 -11.050 1.00 98.38 86 VAL A C 1
ATOM 702 O O . VAL A 1 86 ? 9.248 2.011 -12.058 1.00 98.38 86 VAL A O 1
ATOM 705 N N . GLN A 1 87 ? 8.218 3.734 -11.067 1.00 98.38 87 GLN A N 1
ATOM 706 C CA . GLN A 1 87 ? 8.057 4.529 -12.294 1.00 98.38 87 GLN A CA 1
ATOM 707 C C . GLN A 1 87 ? 9.087 5.659 -12.439 1.00 98.38 87 GLN A C 1
ATOM 709 O O . GLN A 1 87 ? 9.144 6.295 -13.487 1.00 98.38 87 GLN A O 1
ATOM 714 N N . GLY A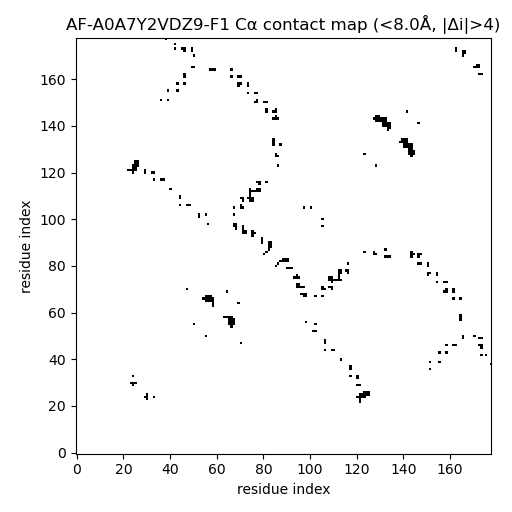 1 88 ? 9.906 5.917 -11.412 1.00 96.81 88 GLY A N 1
ATOM 715 C CA . GLY A 1 88 ? 10.951 6.945 -11.457 1.00 96.81 88 GLY A CA 1
ATOM 716 C C . GLY A 1 88 ? 10.430 8.387 -11.463 1.00 96.81 88 GLY A C 1
ATOM 717 O O . GLY A 1 88 ? 11.137 9.288 -11.902 1.00 96.81 88 GLY A O 1
ATOM 718 N N . MET A 1 89 ? 9.198 8.619 -11.006 1.00 97.06 89 MET A N 1
ATOM 719 C CA . MET A 1 89 ? 8.561 9.935 -11.014 1.00 97.06 89 MET A CA 1
ATOM 720 C C . MET A 1 89 ? 8.989 10.789 -9.815 1.00 97.06 89 MET A C 1
ATOM 722 O O . MET A 1 89 ? 9.090 10.315 -8.680 1.00 97.06 89 MET A O 1
ATOM 726 N N . GLU A 1 90 ? 9.148 12.093 -10.036 1.00 95.44 90 GLU A N 1
ATOM 727 C CA . GLU A 1 90 ? 9.296 13.052 -8.943 1.00 95.44 90 GLU A CA 1
ATOM 728 C C . GLU A 1 90 ? 7.935 13.366 -8.313 1.00 95.44 90 GLU A C 1
ATOM 730 O O . GLU A 1 90 ? 7.075 14.006 -8.914 1.00 95.44 90 GLU A O 1
ATOM 735 N N . VAL A 1 91 ? 7.744 12.925 -7.070 1.00 95.56 91 VAL A N 1
ATOM 736 C CA . VAL A 1 91 ? 6.486 13.082 -6.327 1.00 95.56 91 VAL A CA 1
ATOM 737 C C . VAL A 1 91 ? 6.743 13.581 -4.913 1.00 95.56 91 VAL A C 1
ATOM 739 O O . VAL A 1 91 ? 7.733 13.205 -4.277 1.00 95.56 91 VAL A O 1
ATOM 742 N N . LYS A 1 92 ? 5.848 14.423 -4.393 1.00 93.06 92 LYS A N 1
ATOM 743 C CA . LYS A 1 92 ? 5.915 14.942 -3.020 1.00 93.06 92 LYS A CA 1
ATOM 744 C C . LYS A 1 92 ? 4.883 14.228 -2.139 1.00 93.06 92 LYS A C 1
ATOM 746 O O . LYS A 1 92 ? 3.741 14.098 -2.572 1.00 93.06 92 LYS A O 1
ATOM 751 N N . PRO A 1 93 ? 5.250 13.789 -0.920 1.00 92.69 93 PRO A N 1
ATOM 752 C CA . PRO A 1 93 ? 4.287 13.208 0.009 1.00 92.69 93 PRO A CA 1
ATOM 753 C C . PRO A 1 93 ? 3.184 14.212 0.356 1.00 92.69 93 PRO A C 1
ATOM 755 O O . PRO A 1 93 ? 3.476 15.361 0.685 1.00 92.69 93 PRO A O 1
ATOM 758 N N . ASN A 1 94 ? 1.933 13.763 0.309 1.00 93.38 94 ASN A N 1
ATOM 759 C CA . ASN A 1 94 ? 0.761 14.544 0.701 1.00 93.38 94 ASN A CA 1
ATOM 760 C C . ASN A 1 94 ? -0.322 13.594 1.224 1.00 93.38 94 ASN A C 1
ATOM 762 O O . ASN A 1 94 ? -1.324 13.337 0.559 1.00 93.38 94 ASN A O 1
ATOM 766 N N . THR A 1 95 ? -0.054 12.976 2.374 1.00 94.25 95 THR A N 1
ATOM 767 C CA . THR A 1 95 ? -0.979 12.002 2.964 1.00 94.25 95 THR A CA 1
ATOM 768 C C . THR A 1 95 ? -2.258 12.713 3.416 1.00 94.25 95 THR A C 1
ATOM 770 O O . THR A 1 95 ? -2.141 13.692 4.154 1.00 94.25 95 THR A O 1
ATOM 773 N N . PRO A 1 96 ? -3.453 12.241 3.012 1.00 95.75 96 PRO A N 1
ATOM 774 C CA . PRO A 1 96 ? -4.716 12.799 3.488 1.00 95.75 96 PRO A CA 1
ATOM 775 C C . PRO A 1 96 ? -4.857 12.720 5.012 1.00 95.75 96 PRO A C 1
ATOM 777 O O . PRO A 1 96 ? -4.294 11.831 5.655 1.00 95.75 96 PRO A O 1
ATOM 780 N N . ASP A 1 97 ? -5.631 13.639 5.587 1.00 97.38 97 ASP A N 1
ATOM 781 C CA . ASP A 1 97 ? -5.984 13.598 7.004 1.00 97.38 97 ASP A CA 1
ATOM 782 C C . ASP A 1 97 ? -7.102 12.572 7.231 1.00 97.38 97 ASP A C 1
ATOM 784 O O . ASP A 1 97 ? -8.229 12.739 6.770 1.00 97.38 97 ASP A O 1
ATOM 788 N N . ALA A 1 98 ? -6.790 11.497 7.953 1.00 97.38 98 ALA A N 1
ATOM 789 C CA . ALA A 1 98 ? -7.753 10.442 8.249 1.00 97.38 98 ALA A CA 1
ATOM 790 C C . ALA A 1 98 ? -8.898 10.913 9.162 1.00 97.38 98 ALA A C 1
ATOM 792 O O . ALA A 1 98 ? -9.963 10.302 9.152 1.00 97.38 98 ALA A O 1
ATOM 793 N N . SER A 1 99 ? -8.702 11.976 9.951 1.00 96.12 99 SER A N 1
ATOM 794 C CA . SER A 1 99 ? -9.714 12.474 10.891 1.00 96.12 99 SER A CA 1
ATOM 795 C C . SER A 1 99 ? -10.917 13.126 10.203 1.00 96.12 99 SER A C 1
ATOM 797 O O . SER A 1 99 ? -11.969 13.281 10.822 1.00 96.12 99 SER A O 1
ATOM 799 N N . THR A 1 100 ? -10.787 13.465 8.918 1.00 97.25 100 THR A N 1
ATOM 800 C CA . THR A 1 100 ? -11.855 14.059 8.105 1.00 97.25 100 THR A CA 1
ATOM 801 C C . THR A 1 100 ? -12.572 13.035 7.226 1.00 97.25 100 THR A C 1
ATOM 803 O O . THR A 1 100 ? -13.304 13.434 6.325 1.00 97.25 100 THR A O 1
ATOM 806 N N . MET A 1 101 ? -12.325 11.736 7.426 1.00 98.38 101 MET A N 1
ATOM 807 C CA . MET A 1 101 ? -12.827 10.663 6.568 1.00 98.38 101 MET A CA 1
ATOM 808 C C . MET A 1 101 ? -13.609 9.621 7.372 1.00 98.38 101 MET A C 1
ATOM 810 O O . MET A 1 101 ? -13.242 9.256 8.488 1.00 98.38 101 MET A O 1
ATOM 814 N N . THR A 1 102 ? -14.664 9.093 6.766 1.00 98.62 102 THR A N 1
ATOM 815 C CA . THR A 1 102 ? -15.411 7.926 7.250 1.00 98.62 102 THR A CA 1
ATOM 816 C C . THR A 1 102 ? -14.660 6.625 6.970 1.00 98.62 102 THR A C 1
ATOM 818 O O . THR A 1 102 ? -13.757 6.566 6.126 1.00 98.62 102 THR A O 1
ATOM 821 N N . LYS A 1 103 ? -15.074 5.527 7.619 1.00 98.50 103 LYS A N 1
ATOM 822 C CA . LYS A 1 103 ? -14.538 4.190 7.311 1.00 98.50 103 LYS A CA 1
ATOM 823 C C . LYS A 1 103 ? -14.666 3.858 5.821 1.00 98.50 103 LYS A C 1
ATOM 825 O O . LYS A 1 103 ? -13.725 3.328 5.231 1.00 98.50 103 LYS A O 1
ATOM 830 N N . ALA A 1 104 ? -15.819 4.161 5.225 1.00 98.75 104 ALA A N 1
ATOM 831 C CA . ALA A 1 104 ? -16.101 3.864 3.824 1.00 98.75 104 ALA A CA 1
ATOM 832 C C . ALA A 1 104 ? -15.149 4.612 2.878 1.00 98.75 104 ALA A C 1
ATOM 834 O O . ALA A 1 104 ? -14.542 3.987 2.012 1.00 98.75 104 ALA A O 1
ATOM 835 N N . GLU A 1 105 ? -14.944 5.913 3.095 1.00 98.81 105 GLU A N 1
ATOM 836 C CA . GLU A 1 105 ? -14.032 6.731 2.283 1.00 98.81 105 GLU A CA 1
ATOM 837 C C . GLU A 1 105 ? -12.576 6.270 2.411 1.00 98.81 105 GLU A C 1
ATOM 839 O O . GLU A 1 105 ? -11.833 6.264 1.429 1.00 98.81 105 GLU A O 1
ATOM 844 N N . ILE A 1 106 ? -12.153 5.846 3.607 1.00 98.88 106 ILE A N 1
ATOM 845 C CA . ILE A 1 106 ? -10.800 5.317 3.821 1.00 98.88 106 ILE A CA 1
ATOM 846 C C . ILE A 1 106 ? -10.607 3.984 3.090 1.00 98.88 106 ILE A C 1
ATOM 848 O O . ILE A 1 106 ? -9.557 3.767 2.483 1.00 98.88 106 ILE A O 1
ATOM 852 N N . VAL A 1 107 ? -11.600 3.090 3.128 1.00 98.88 107 VAL A N 1
ATOM 853 C CA . VAL A 1 107 ? -11.544 1.817 2.391 1.00 98.88 107 VAL A CA 1
ATOM 854 C C . VAL A 1 107 ? -11.534 2.067 0.883 1.00 98.88 107 VAL A C 1
ATOM 856 O O . VAL A 1 107 ? -10.723 1.463 0.187 1.00 98.88 107 VAL A O 1
ATOM 859 N N . GLU A 1 108 ? -12.344 2.998 0.378 1.00 98.81 108 GLU A N 1
ATOM 860 C CA . GLU A 1 108 ? -12.339 3.371 -1.041 1.00 98.81 108 GLU A CA 1
ATOM 861 C C . GLU A 1 108 ? -10.984 3.963 -1.470 1.00 98.81 108 GLU A C 1
ATOM 863 O O . GLU A 1 108 ? -10.447 3.617 -2.525 1.00 98.81 108 GLU A O 1
ATOM 868 N N . LEU A 1 109 ? -10.387 4.832 -0.645 1.00 98.75 109 LEU A N 1
ATOM 869 C CA . LEU A 1 109 ? -9.049 5.373 -0.891 1.00 98.75 109 LEU A CA 1
ATOM 870 C C . LEU A 1 109 ? -7.999 4.252 -0.947 1.00 98.75 109 LEU A C 1
ATOM 872 O O . LEU A 1 109 ? -7.137 4.254 -1.827 1.00 98.75 109 LEU A O 1
ATOM 876 N N . LEU A 1 110 ? -8.086 3.279 -0.036 1.00 98.88 110 LEU A N 1
ATOM 877 C CA . LEU A 1 110 ? -7.208 2.111 -0.016 1.00 98.88 110 LEU A CA 1
ATOM 878 C C . LEU A 1 110 ? -7.363 1.261 -1.280 1.00 98.88 110 LEU A C 1
ATOM 880 O O . LEU A 1 110 ? -6.362 0.904 -1.896 1.00 98.88 110 LEU A O 1
ATOM 884 N N . GLU A 1 111 ? -8.591 0.986 -1.714 1.00 98.88 111 GLU A N 1
ATOM 885 C CA . GLU A 1 111 ? -8.861 0.260 -2.959 1.00 98.88 111 GLU A CA 1
ATOM 886 C C . GLU A 1 111 ? -8.259 0.968 -4.177 1.00 98.88 111 GLU A C 1
ATOM 888 O O . GLU A 1 111 ? -7.628 0.310 -5.008 1.00 98.88 111 GLU A O 1
ATOM 893 N N . LYS A 1 112 ? -8.375 2.301 -4.254 1.00 98.81 112 LYS A N 1
ATOM 894 C CA . LYS A 1 112 ? -7.768 3.113 -5.322 1.00 98.81 112 LYS A CA 1
ATOM 895 C C . LYS A 1 112 ? -6.245 3.006 -5.329 1.00 98.81 112 LYS A C 1
ATOM 897 O O . LYS A 1 112 ? -5.673 2.724 -6.380 1.00 98.81 112 LYS A O 1
ATOM 902 N N . GLY A 1 113 ? -5.597 3.155 -4.173 1.00 98.69 113 GLY A N 1
ATOM 903 C CA . GLY A 1 113 ? -4.141 3.020 -4.0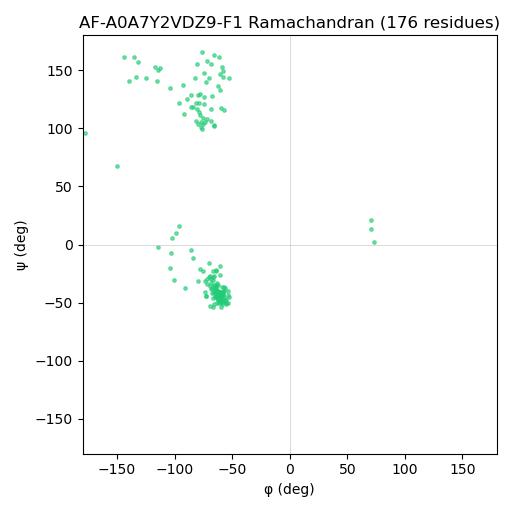64 1.00 98.69 113 GLY A CA 1
ATOM 904 C C . GLY A 1 113 ? -3.657 1.624 -4.472 1.00 98.69 113 GLY A C 1
ATOM 905 O O . GLY A 1 113 ? -2.706 1.484 -5.240 1.00 98.69 113 GLY A O 1
ATOM 906 N N . LEU A 1 114 ? -4.349 0.569 -4.031 1.00 98.88 114 LEU A N 1
ATOM 907 C CA . LEU A 1 114 ? -4.010 -0.813 -4.393 1.00 98.88 114 LEU A CA 1
ATOM 908 C C . LEU A 1 114 ? -4.245 -1.105 -5.883 1.00 98.88 114 LEU A C 1
ATOM 910 O O . LEU A 1 114 ? -3.468 -1.831 -6.513 1.00 98.88 114 LEU A O 1
ATOM 914 N N . ALA A 1 115 ? -5.314 -0.542 -6.453 1.00 98.75 115 ALA A N 1
ATOM 915 C CA . ALA A 1 115 ? -5.607 -0.627 -7.877 1.00 98.75 115 ALA A CA 1
ATOM 916 C C . ALA A 1 115 ? -4.561 0.108 -8.717 1.00 98.75 115 ALA A C 1
ATOM 918 O O . ALA A 1 115 ? -4.147 -0.433 -9.735 1.00 98.75 115 ALA A O 1
ATOM 919 N N . TYR A 1 116 ? -4.067 1.262 -8.266 1.00 98.88 116 TYR A N 1
ATOM 920 C CA . TYR A 1 116 ? -2.996 1.985 -8.948 1.00 98.88 116 TYR A CA 1
ATOM 921 C C . TYR A 1 116 ? -1.760 1.105 -9.153 1.00 98.88 116 TYR A C 1
ATOM 923 O O . TYR A 1 116 ? -1.282 0.945 -10.275 1.00 98.88 116 TYR A O 1
ATOM 931 N N . VAL A 1 117 ? -1.270 0.466 -8.086 1.00 98.81 117 VAL A N 1
ATOM 932 C CA . VAL A 1 117 ? -0.102 -0.424 -8.188 1.00 98.81 117 VAL A CA 1
ATOM 933 C C . VAL A 1 117 ? -0.400 -1.614 -9.098 1.00 98.81 117 VAL A C 1
ATOM 935 O O . VAL A 1 117 ? 0.441 -1.988 -9.912 1.00 98.81 117 VAL A O 1
ATOM 938 N N . ARG A 1 118 ? -1.608 -2.188 -9.012 1.00 98.75 118 ARG A N 1
ATOM 939 C CA . ARG A 1 118 ? -2.034 -3.275 -9.905 1.00 98.75 118 ARG A CA 1
ATOM 940 C C . ARG A 1 118 ? -1.983 -2.851 -11.371 1.00 98.75 118 ARG A C 1
ATOM 942 O O . ARG A 1 118 ? -1.511 -3.622 -12.200 1.00 98.75 118 ARG A O 1
ATOM 949 N N . GLU A 1 119 ? -2.435 -1.643 -11.688 1.00 98.69 119 GLU A N 1
ATOM 950 C CA . GLU A 1 119 ? -2.359 -1.102 -13.042 1.00 98.69 119 GLU A CA 1
ATOM 951 C C . GLU A 1 119 ? -0.911 -0.955 -13.509 1.00 98.69 119 GLU A C 1
ATOM 953 O O . GLU A 1 119 ? -0.585 -1.423 -14.596 1.00 98.69 119 GLU A O 1
ATOM 958 N N . VAL A 1 120 ? -0.019 -0.434 -12.662 1.00 98.81 120 VAL A N 1
ATOM 959 C CA . VAL A 1 120 ? 1.416 -0.359 -12.980 1.00 98.81 120 VAL A CA 1
ATOM 960 C C . VAL A 1 120 ? 2.009 -1.746 -13.233 1.00 98.81 120 VAL A C 1
ATOM 962 O O . VAL A 1 120 ? 2.747 -1.916 -14.196 1.00 98.81 120 VAL A O 1
ATOM 965 N N . ILE A 1 121 ? 1.656 -2.762 -12.438 1.00 98.69 121 ILE A N 1
ATOM 966 C CA . ILE A 1 121 ? 2.097 -4.151 -12.665 1.00 98.69 121 ILE A CA 1
ATOM 967 C C . ILE A 1 121 ? 1.683 -4.633 -14.062 1.00 98.69 121 ILE A C 1
ATOM 969 O O . ILE A 1 121 ? 2.467 -5.308 -14.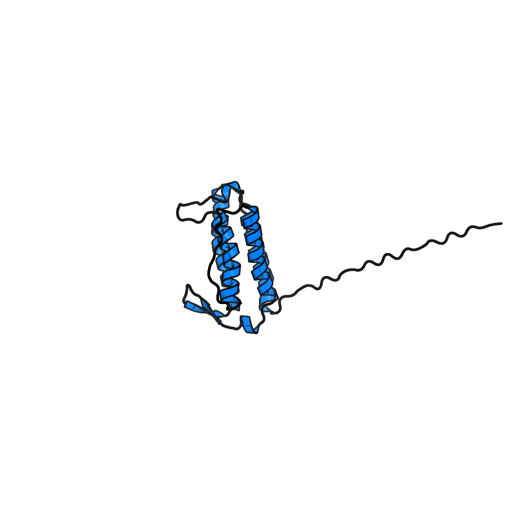728 1.00 98.69 121 ILE A O 1
ATOM 973 N N . TYR A 1 122 ? 0.479 -4.284 -14.524 1.00 98.56 122 TYR A N 1
ATOM 974 C CA . TYR A 1 122 ? 0.019 -4.672 -15.854 1.00 98.56 122 TYR A CA 1
ATOM 975 C C . TYR A 1 122 ? 0.759 -3.964 -16.992 1.00 98.56 122 TYR A C 1
ATOM 977 O O . TYR A 1 122 ? 0.927 -4.578 -18.044 1.00 98.56 122 TYR A O 1
ATOM 985 N N . THR A 1 123 ? 1.139 -2.698 -16.813 1.00 98.31 123 THR A N 1
ATOM 986 C CA . THR A 1 123 ? 1.554 -1.807 -17.913 1.00 98.31 123 THR A CA 1
ATOM 987 C C . THR A 1 123 ? 3.013 -1.371 -17.881 1.00 98.31 123 THR A C 1
ATOM 989 O O . THR A 1 123 ? 3.400 -0.564 -18.719 1.00 98.31 123 THR A O 1
ATOM 992 N N . ILE A 1 124 ? 3.791 -1.764 -16.872 1.00 98.50 124 ILE A N 1
ATOM 993 C CA . ILE A 1 124 ? 5.205 -1.396 -16.820 1.00 98.50 124 ILE A CA 1
ATOM 994 C C . ILE A 1 124 ? 6.018 -2.276 -17.768 1.00 98.50 124 ILE A C 1
ATOM 996 O O . ILE A 1 124 ? 5.941 -3.505 -17.714 1.00 98.50 124 ILE A O 1
ATOM 1000 N N . GLU A 1 125 ? 6.826 -1.631 -18.602 1.00 98.25 125 GLU A N 1
ATOM 1001 C CA . GLU A 1 125 ? 7.671 -2.302 -19.586 1.00 98.25 125 GLU A CA 1
ATOM 1002 C C . GLU A 1 125 ? 8.958 -2.842 -18.940 1.00 98.25 125 GLU A C 1
ATOM 1004 O O . GLU A 1 125 ? 9.442 -2.326 -17.927 1.00 98.25 125 GLU A O 1
ATOM 1009 N N . GLN A 1 126 ? 9.555 -3.871 -19.551 1.00 98.19 126 GLN A N 1
ATOM 1010 C CA . GLN A 1 126 ? 10.764 -4.517 -19.017 1.00 98.19 126 GLN A CA 1
ATOM 1011 C C . GLN A 1 126 ? 11.938 -3.536 -18.873 1.00 98.19 126 GLN A C 1
ATOM 1013 O O . GLN A 1 126 ? 12.618 -3.553 -17.853 1.00 98.19 126 GLN A O 1
ATOM 1018 N N . GLU A 1 127 ? 12.129 -2.639 -19.843 1.00 98.19 127 GLU A N 1
ATOM 1019 C CA . GLU A 1 127 ? 13.212 -1.646 -19.819 1.00 98.19 127 GLU A CA 1
ATOM 1020 C C . GLU A 1 127 ? 13.151 -0.757 -18.566 1.00 98.19 127 GLU A C 1
ATOM 1022 O O . GLU A 1 127 ? 14.168 -0.530 -17.914 1.00 98.19 127 GLU A O 1
ATOM 1027 N N . GLN A 1 128 ? 11.949 -0.338 -18.156 1.00 98.25 128 GLN A N 1
ATOM 1028 C CA . GLN A 1 128 ? 11.766 0.485 -16.958 1.00 98.25 128 GLN A CA 1
ATOM 1029 C C . GLN A 1 128 ? 12.070 -0.285 -15.670 1.00 98.25 128 GLN A C 1
ATOM 1031 O O . GLN A 1 128 ? 12.525 0.309 -14.693 1.00 98.25 128 GLN A O 1
ATOM 1036 N N . LEU A 1 129 ? 11.787 -1.591 -15.647 1.00 98.44 129 LEU A N 1
ATOM 1037 C CA . LEU A 1 129 ? 12.055 -2.464 -14.503 1.00 98.44 129 LEU A CA 1
ATOM 1038 C C . LEU A 1 129 ? 13.551 -2.751 -14.315 1.00 98.44 129 LEU A C 1
ATOM 1040 O O . LEU A 1 129 ? 13.982 -2.958 -13.173 1.00 98.44 129 LEU A O 1
ATOM 1044 N N . ASP A 1 130 ? 14.310 -2.741 -15.412 1.00 98.19 130 ASP A N 1
ATOM 1045 C CA . ASP A 1 130 ? 15.760 -2.958 -15.438 1.00 98.19 130 ASP A CA 1
ATOM 1046 C C . ASP A 1 130 ? 16.554 -1.713 -15.006 1.00 98.19 130 ASP A C 1
ATOM 1048 O O . ASP A 1 130 ? 17.698 -1.827 -14.557 1.00 98.19 130 ASP A O 1
ATOM 1052 N N . GLU A 1 131 ? 15.948 -0.523 -15.076 1.00 98.50 131 GLU A N 1
ATOM 1053 C CA . GLU A 1 131 ? 16.522 0.697 -14.509 1.00 98.50 131 GLU A CA 1
ATOM 1054 C C . GLU A 1 131 ? 16.709 0.597 -12.986 1.00 98.50 131 GLU A C 1
ATOM 1056 O O . GLU A 1 131 ? 16.078 -0.199 -12.286 1.00 98.50 131 GLU A O 1
ATOM 1061 N N . THR A 1 132 ? 17.561 1.468 -12.440 1.00 98.25 132 THR A N 1
ATOM 1062 C CA . THR A 1 132 ? 17.843 1.525 -11.001 1.00 98.25 132 THR A CA 1
ATOM 1063 C C . THR A 1 132 ? 17.329 2.802 -10.349 1.00 98.25 132 THR A C 1
ATOM 1065 O O . THR A 1 132 ? 17.298 3.863 -10.971 1.00 98.25 132 THR A O 1
ATOM 1068 N N . CYS A 1 133 ? 17.008 2.730 -9.059 1.00 96.69 133 CYS A N 1
ATOM 1069 C CA . CYS A 1 133 ? 16.697 3.881 -8.217 1.00 96.69 133 CYS A CA 1
ATOM 1070 C C . CYS A 1 133 ? 17.469 3.826 -6.891 1.00 96.69 133 CYS A C 1
ATOM 1072 O O . CYS A 1 133 ? 17.847 2.750 -6.423 1.00 96.69 133 CYS A O 1
ATOM 1074 N N . VAL A 1 134 ? 17.659 4.989 -6.259 1.00 96.25 134 VAL A N 1
ATOM 1075 C CA . VAL A 1 134 ? 18.257 5.099 -4.920 1.00 96.25 134 VAL A CA 1
ATOM 1076 C C . VAL A 1 134 ? 17.153 5.187 -3.869 1.00 96.25 134 VAL A C 1
ATOM 1078 O O . VAL A 1 134 ? 16.322 6.098 -3.889 1.00 96.25 134 VAL A O 1
ATOM 1081 N N . MET A 1 135 ? 17.150 4.251 -2.924 1.00 92.75 135 MET A N 1
ATOM 1082 C CA . MET A 1 135 ? 16.175 4.197 -1.837 1.00 92.75 135 MET A CA 1
ATOM 1083 C C . MET A 1 135 ? 16.475 5.278 -0.798 1.00 92.75 135 MET A C 1
ATOM 1085 O O . MET A 1 135 ? 17.538 5.279 -0.185 1.00 92.75 135 MET A O 1
ATOM 1089 N N . TYR A 1 136 ? 15.518 6.175 -0.552 1.00 86.81 136 TYR A N 1
ATOM 1090 C CA . TYR A 1 136 ? 15.746 7.385 0.256 1.00 86.81 136 TYR A CA 1
ATOM 1091 C C . TYR A 1 136 ? 16.236 7.088 1.684 1.00 86.81 136 TYR A C 1
ATOM 1093 O O . TYR A 1 136 ? 17.123 7.768 2.183 1.00 86.81 136 TYR A O 1
ATOM 1101 N N . HIS A 1 137 ? 15.673 6.065 2.335 1.00 83.19 137 HIS A N 1
ATOM 1102 C CA . HIS A 1 137 ? 15.963 5.767 3.741 1.00 83.19 137 HIS A CA 1
ATOM 1103 C C . HIS A 1 137 ? 17.279 5.014 3.963 1.00 83.19 137 HIS A C 1
ATOM 1105 O O . HIS A 1 137 ? 17.893 5.176 5.012 1.00 83.19 137 HIS A O 1
ATOM 1111 N N . SER A 1 138 ? 17.695 4.170 3.014 1.00 89.44 138 SER A N 1
ATOM 1112 C CA . SER A 1 138 ? 18.900 3.342 3.156 1.00 89.44 138 SER A CA 1
ATOM 1113 C C . SER A 1 138 ? 20.091 3.850 2.348 1.00 89.44 138 SER A C 1
ATOM 1115 O O . SER A 1 138 ? 21.217 3.470 2.643 1.00 89.44 138 SER A O 1
ATOM 1117 N N . GLY A 1 139 ? 19.862 4.671 1.320 1.00 93.31 139 GLY A N 1
ATOM 1118 C CA . GLY A 1 139 ? 20.880 5.063 0.344 1.00 93.31 139 GLY A CA 1
ATOM 1119 C C . GLY A 1 139 ? 21.256 3.954 -0.647 1.00 93.31 139 GLY A C 1
ATOM 1120 O O . GLY A 1 139 ? 22.124 4.165 -1.488 1.00 93.31 139 GLY A O 1
ATOM 1121 N N . ASN A 1 140 ? 20.615 2.782 -0.577 1.00 95.00 140 ASN A N 1
ATOM 1122 C CA . ASN A 1 140 ? 20.926 1.657 -1.457 1.00 95.00 140 ASN A CA 1
ATOM 1123 C C . ASN A 1 140 ? 20.428 1.910 -2.884 1.00 95.00 140 ASN A C 1
ATOM 1125 O O . ASN A 1 140 ? 19.297 2.362 -3.076 1.00 95.00 140 ASN A O 1
ATOM 1129 N N . THR A 1 141 ? 21.231 1.515 -3.871 1.00 97.69 141 THR A N 1
ATOM 1130 C CA . THR A 1 141 ? 20.816 1.434 -5.277 1.00 97.69 141 THR A CA 1
ATOM 1131 C C . THR A 1 141 ? 20.243 0.050 -5.566 1.00 97.69 141 THR A C 1
ATOM 1133 O O . THR A 1 141 ? 20.907 -0.958 -5.327 1.00 97.69 141 THR A O 1
ATOM 1136 N N . VAL A 1 142 ? 19.016 -0.002 -6.081 1.00 97.25 142 VAL A N 1
ATOM 1137 C CA . VAL A 1 142 ? 18.294 -1.241 -6.421 1.00 97.25 142 VAL A CA 1
ATOM 1138 C C . VAL A 1 142 ? 17.636 -1.107 -7.793 1.00 97.25 142 VAL A C 1
ATOM 1140 O O . VAL A 1 142 ? 17.444 0.015 -8.261 1.00 97.25 142 VAL A O 1
ATOM 1143 N N . SER A 1 143 ? 17.271 -2.219 -8.437 1.00 98.12 143 SER A N 1
ATOM 1144 C CA . SER A 1 143 ? 16.442 -2.164 -9.650 1.00 98.12 143 SER A CA 1
ATOM 1145 C C . SER A 1 143 ? 15.017 -1.701 -9.329 1.00 98.12 143 SER A C 1
ATOM 1147 O O . SER A 1 143 ? 14.520 -1.904 -8.216 1.00 98.12 143 SER A O 1
ATOM 1149 N N . ARG A 1 144 ? 14.314 -1.124 -10.305 1.00 98.25 144 ARG A N 1
ATOM 1150 C CA . ARG A 1 144 ? 12.903 -0.749 -10.135 1.00 98.25 144 ARG A CA 1
ATOM 1151 C C . ARG A 1 144 ? 11.997 -1.971 -9.966 1.00 98.25 144 ARG A C 1
ATOM 1153 O O . ARG A 1 144 ? 11.017 -1.898 -9.228 1.00 98.25 144 ARG A O 1
ATOM 1160 N N . ALA A 1 145 ? 12.367 -3.126 -10.530 1.00 98.12 145 ALA A N 1
ATOM 1161 C CA . ALA A 1 145 ? 11.727 -4.403 -10.197 1.00 98.12 145 ALA A CA 1
ATOM 1162 C C . ALA A 1 145 ? 11.821 -4.735 -8.702 1.00 98.12 145 ALA A C 1
ATOM 1164 O O . ALA A 1 145 ? 10.831 -5.138 -8.092 1.00 98.12 145 ALA A O 1
ATOM 1165 N N . PHE A 1 146 ? 12.987 -4.521 -8.083 1.00 97.25 146 PHE A N 1
ATOM 1166 C CA . PHE A 1 146 ? 13.151 -4.731 -6.647 1.00 97.25 146 PHE A CA 1
ATOM 1167 C C . PHE A 1 146 ? 12.271 -3.776 -5.827 1.00 97.25 146 PHE A C 1
ATOM 1169 O O . PHE A 1 146 ? 11.736 -4.161 -4.786 1.00 97.25 146 PHE A O 1
ATOM 1176 N N . ALA A 1 147 ? 12.070 -2.544 -6.301 1.00 98.00 147 ALA A N 1
ATOM 1177 C CA . ALA A 1 147 ? 11.241 -1.563 -5.610 1.00 98.00 147 ALA A CA 1
ATOM 1178 C C . ALA A 1 147 ? 9.778 -2.007 -5.428 1.00 98.00 147 ALA A C 1
ATOM 1180 O O . ALA A 1 147 ? 9.158 -1.608 -4.443 1.00 98.00 147 ALA A O 1
ATOM 1181 N N . LEU A 1 148 ? 9.235 -2.878 -6.289 1.00 98.25 148 LEU A 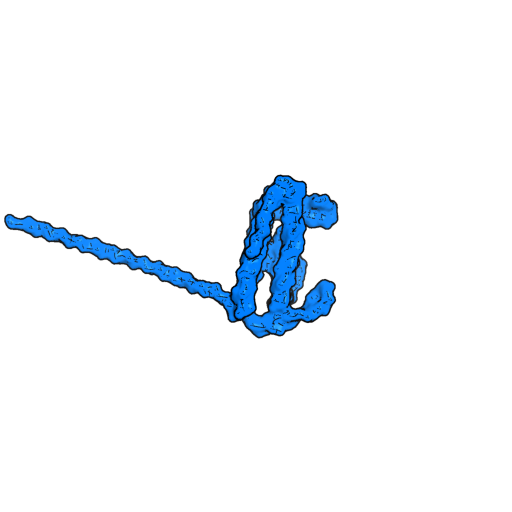N 1
ATOM 1182 C CA . LEU A 1 148 ? 7.896 -3.450 -6.087 1.00 98.25 148 LEU A CA 1
ATOM 1183 C C . LEU A 1 148 ? 7.806 -4.249 -4.777 1.00 98.25 148 LEU A C 1
ATOM 1185 O O . LEU A 1 148 ? 6.846 -4.076 -4.024 1.00 98.25 148 LEU A O 1
ATOM 1189 N N . PHE A 1 149 ? 8.836 -5.032 -4.438 1.00 97.44 149 PHE A N 1
ATOM 1190 C CA . PHE A 1 149 ? 8.893 -5.733 -3.152 1.00 97.44 149 PHE A CA 1
ATOM 1191 C C . PHE A 1 149 ? 8.954 -4.766 -1.972 1.00 97.44 149 PHE A C 1
ATOM 1193 O O . PHE A 1 149 ? 8.344 -5.027 -0.941 1.00 97.44 149 PHE A O 1
ATOM 1200 N N . TYR A 1 150 ? 9.640 -3.630 -2.121 1.00 97.25 150 TYR A N 1
ATOM 1201 C CA . TYR A 1 150 ? 9.662 -2.601 -1.082 1.00 97.25 150 TYR A CA 1
ATOM 1202 C C . TYR A 1 150 ? 8.281 -1.965 -0.860 1.00 97.25 150 TYR A C 1
ATOM 1204 O O . TYR A 1 150 ? 7.882 -1.769 0.287 1.00 97.25 150 TYR A O 1
ATOM 1212 N N . VAL A 1 151 ? 7.525 -1.685 -1.929 1.00 98.31 151 VAL A N 1
ATOM 1213 C CA . VAL A 1 151 ? 6.140 -1.188 -1.820 1.00 98.31 151 VAL A CA 1
ATOM 1214 C C . VAL A 1 151 ? 5.278 -2.178 -1.027 1.00 98.31 151 VAL A C 1
ATOM 1216 O O . VAL A 1 151 ? 4.569 -1.784 -0.097 1.00 98.31 151 VAL A O 1
ATOM 1219 N N . GLN A 1 152 ? 5.375 -3.469 -1.354 1.00 98.19 152 GLN A N 1
ATOM 1220 C CA . GLN A 1 152 ? 4.653 -4.530 -0.653 1.00 98.19 152 GLN A CA 1
ATOM 1221 C C . GLN A 1 152 ? 5.096 -4.676 0.811 1.00 98.19 152 GLN A C 1
ATOM 1223 O O . GLN A 1 152 ? 4.247 -4.787 1.695 1.00 98.19 152 GLN A O 1
ATOM 1228 N N . ASP A 1 153 ? 6.400 -4.676 1.085 1.00 97.50 153 ASP A N 1
ATOM 1229 C CA . ASP A 1 153 ? 6.952 -4.788 2.439 1.00 97.50 153 ASP A CA 1
ATOM 1230 C C . ASP A 1 153 ? 6.493 -3.627 3.330 1.00 97.50 153 ASP A C 1
ATOM 1232 O O . ASP A 1 153 ? 5.992 -3.838 4.437 1.00 97.50 153 ASP A O 1
ATOM 1236 N N . HIS A 1 154 ? 6.543 -2.400 2.804 1.00 97.69 154 HIS A N 1
ATOM 1237 C CA . HIS A 1 154 ? 6.055 -1.215 3.498 1.00 97.69 154 HIS A CA 1
ATOM 1238 C C . HIS A 1 154 ? 4.571 -1.350 3.873 1.00 97.69 154 HIS A C 1
ATOM 1240 O O . HIS A 1 154 ? 4.202 -1.163 5.039 1.00 97.69 154 HIS A O 1
ATOM 1246 N N . MET A 1 155 ? 3.721 -1.737 2.914 1.00 98.56 155 MET A N 1
ATOM 1247 C CA . MET A 1 155 ? 2.306 -2.026 3.164 1.00 98.56 155 MET A CA 1
ATOM 1248 C C . MET A 1 155 ? 2.138 -3.106 4.240 1.00 98.56 155 MET A C 1
ATOM 1250 O O . MET A 1 155 ? 1.384 -2.908 5.193 1.00 98.56 155 MET A O 1
ATOM 1254 N N . ASN A 1 156 ? 2.856 -4.225 4.130 1.00 97.81 156 ASN A N 1
ATOM 1255 C CA . ASN A 1 156 ? 2.762 -5.346 5.063 1.00 97.81 156 ASN A CA 1
ATOM 1256 C C . ASN A 1 156 ? 3.157 -4.953 6.492 1.00 97.81 156 ASN A C 1
ATOM 1258 O O . ASN A 1 156 ? 2.473 -5.346 7.438 1.00 97.81 156 ASN A O 1
ATOM 1262 N N . ASN A 1 157 ? 4.204 -4.142 6.657 1.00 97.94 157 ASN A N 1
ATOM 1263 C CA . ASN A 1 157 ? 4.631 -3.602 7.948 1.00 97.94 157 ASN A CA 1
ATOM 1264 C C . ASN A 1 157 ? 3.526 -2.762 8.614 1.00 97.94 157 ASN A C 1
ATOM 1266 O O . ASN A 1 157 ? 3.265 -2.916 9.809 1.00 97.94 157 ASN A O 1
ATOM 1270 N N . HIS A 1 158 ? 2.839 -1.898 7.862 1.00 98.38 158 HIS A N 1
ATOM 1271 C CA . HIS A 1 158 ? 1.727 -1.105 8.400 1.00 98.38 158 HIS A CA 1
ATOM 1272 C C . HIS A 1 158 ? 0.462 -1.940 8.631 1.00 98.38 158 HIS A C 1
ATOM 1274 O O . HIS A 1 158 ? -0.164 -1.828 9.688 1.00 98.38 158 HIS A O 1
ATOM 1280 N N . ARG A 1 159 ? 0.131 -2.848 7.708 1.00 98.25 159 ARG A N 1
ATOM 1281 C CA . ARG A 1 159 ? -0.973 -3.805 7.846 1.00 98.25 159 ARG A CA 1
ATOM 1282 C C . ARG A 1 159 ? -0.808 -4.670 9.093 1.00 98.25 159 ARG A C 1
ATOM 1284 O O . ARG A 1 159 ? -1.773 -4.865 9.820 1.00 98.25 159 ARG A O 1
ATOM 1291 N N . ALA A 1 160 ? 0.396 -5.170 9.376 1.00 97.75 160 ALA A N 1
ATOM 1292 C CA . ALA A 1 160 ? 0.663 -5.990 10.559 1.00 97.75 160 ALA A CA 1
ATOM 1293 C C . ALA A 1 160 ? 0.397 -5.222 11.864 1.00 97.75 160 ALA A C 1
ATOM 1295 O O . ALA A 1 160 ? -0.223 -5.762 12.781 1.00 97.75 160 ALA A O 1
ATOM 1296 N N . LYS A 1 161 ? 0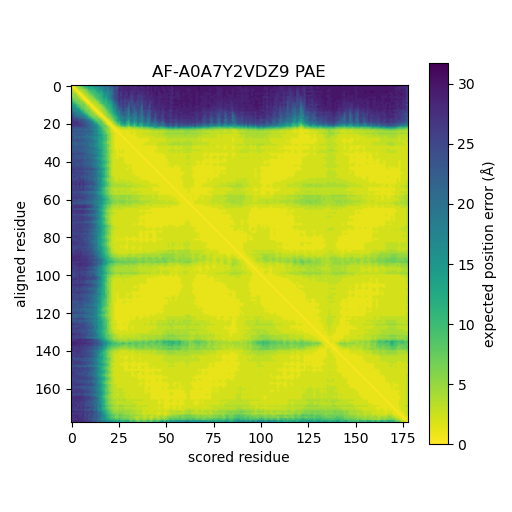.787 -3.940 11.923 1.00 97.94 161 LYS A N 1
ATOM 1297 C CA . LYS A 1 161 ? 0.472 -3.051 13.055 1.00 97.94 161 LYS A CA 1
ATOM 1298 C C . LYS A 1 161 ? -1.039 -2.876 13.214 1.00 97.94 161 LYS A C 1
ATOM 1300 O O . LYS A 1 161 ? -1.553 -3.061 14.309 1.00 97.94 161 LYS A O 1
ATOM 1305 N N . ALA A 1 162 ? -1.754 -2.592 12.126 1.00 98.38 162 ALA A N 1
ATOM 1306 C CA . ALA A 1 162 ? -3.210 -2.448 12.151 1.00 98.38 162 ALA A CA 1
ATOM 1307 C C . ALA A 1 162 ? -3.930 -3.754 12.542 1.00 98.38 162 ALA A C 1
ATOM 1309 O O . ALA A 1 162 ? -4.865 -3.741 13.336 1.00 98.38 162 ALA A O 1
ATOM 1310 N N . ASN A 1 163 ? -3.449 -4.901 12.063 1.00 98.12 163 ASN A N 1
ATOM 1311 C CA . ASN A 1 163 ? -3.985 -6.214 12.415 1.00 98.12 163 ASN A CA 1
ATOM 1312 C C . ASN A 1 163 ? -3.820 -6.523 13.921 1.00 98.12 163 ASN A C 1
ATOM 1314 O O . ASN A 1 163 ? -4.670 -7.162 14.546 1.00 98.12 163 ASN A O 1
ATOM 1318 N N . LEU A 1 164 ? -2.747 -6.036 14.552 1.00 98.12 164 LEU A N 1
ATOM 1319 C CA . LEU A 1 164 ? -2.605 -6.113 16.007 1.00 98.12 164 LEU A CA 1
ATOM 1320 C C . LEU A 1 164 ? -3.667 -5.269 16.732 1.00 98.12 164 LEU A C 1
ATOM 1322 O O . LEU A 1 164 ? -4.163 -5.700 17.770 1.00 98.12 164 LEU A O 1
ATOM 1326 N N . TYR A 1 165 ? -4.065 -4.116 16.186 1.00 98.50 165 TYR A N 1
ATOM 1327 C CA . TYR A 1 165 ? -5.072 -3.250 16.817 1.00 98.50 165 TYR A CA 1
ATOM 1328 C C . TYR A 1 165 ? -6.443 -3.929 16.867 1.00 98.50 165 TYR A C 1
ATOM 1330 O O . TYR A 1 165 ? -7.148 -3.792 17.864 1.00 98.50 165 TYR A O 1
ATOM 1338 N N . ILE A 1 166 ? -6.785 -4.720 15.845 1.00 98.50 166 ILE A N 1
ATOM 1339 C CA . ILE A 1 166 ? -8.005 -5.540 15.823 1.00 98.50 166 ILE A CA 1
ATOM 1340 C C . ILE A 1 166 ? -8.009 -6.512 17.014 1.00 98.50 166 ILE A C 1
ATOM 1342 O O . ILE A 1 166 ? -8.944 -6.511 17.814 1.00 98.50 166 ILE A O 1
ATOM 1346 N N . ARG A 1 167 ? -6.911 -7.262 17.203 1.00 97.69 167 ARG A N 1
ATOM 1347 C CA . ARG A 1 167 ? -6.751 -8.189 18.343 1.00 97.69 167 ARG A CA 1
ATOM 1348 C C . ARG A 1 167 ? -6.834 -7.472 19.691 1.00 97.69 167 ARG A C 1
ATOM 1350 O O . ARG A 1 167 ? -7.464 -7.977 20.614 1.00 97.69 167 ARG A O 1
ATOM 1357 N N . MET A 1 168 ? -6.208 -6.300 19.811 1.00 98.31 168 MET A N 1
ATOM 1358 C CA . MET A 1 168 ? -6.217 -5.502 21.045 1.00 98.31 168 MET A CA 1
ATOM 1359 C C . MET A 1 168 ? -7.614 -5.000 21.428 1.00 98.31 168 MET A C 1
ATOM 1361 O O . MET A 1 168 ? -7.854 -4.735 22.602 1.00 98.31 168 MET A O 1
ATOM 1365 N N . ASN A 1 169 ? -8.538 -4.915 20.469 1.00 98.44 169 ASN A N 1
ATOM 1366 C CA . ASN A 1 169 ? -9.936 -4.560 20.704 1.00 98.44 169 ASN A CA 1
ATOM 1367 C C . ASN A 1 169 ? -10.853 -5.792 20.834 1.00 98.44 169 ASN A C 1
ATOM 1369 O O . ASN A 1 169 ? -12.070 -5.669 20.736 1.00 98.44 169 ASN A O 1
ATOM 1373 N N . GLY A 1 170 ? -10.289 -6.987 21.056 1.00 97.88 170 GLY A N 1
ATOM 1374 C CA . GLY A 1 170 ? -11.061 -8.214 21.278 1.00 97.88 170 GLY A CA 1
ATOM 1375 C C . GLY A 1 170 ? -11.785 -8.738 20.035 1.00 97.88 170 GLY A C 1
ATOM 1376 O O . GLY A 1 170 ? -12.648 -9.605 20.152 1.00 97.88 170 GLY A O 1
ATOM 1377 N N . ILE A 1 171 ? -11.446 -8.227 18.851 1.00 98.25 171 ILE A N 1
ATOM 1378 C CA . ILE A 1 171 ? -12.029 -8.654 17.580 1.00 98.25 171 ILE A CA 1
ATOM 1379 C C . ILE A 1 171 ? -11.146 -9.751 16.992 1.00 98.25 171 ILE A C 1
ATOM 1381 O O . ILE A 1 171 ? -9.915 -9.645 17.003 1.00 98.25 171 ILE A O 1
ATOM 1385 N N . GLN A 1 172 ? -11.771 -10.803 16.458 1.00 96.88 172 GLN A N 1
ATOM 1386 C CA . GLN A 1 172 ? -11.042 -11.831 15.729 1.00 96.88 172 GLN A CA 1
ATOM 1387 C C . GLN A 1 172 ? -10.510 -11.228 14.417 1.00 96.88 172 GLN A C 1
ATOM 1389 O O . GLN A 1 172 ? -11.299 -10.810 13.570 1.00 96.88 172 GLN A O 1
ATOM 1394 N N . PRO A 1 173 ? -9.186 -11.162 14.231 1.00 95.12 173 PRO A N 1
ATOM 1395 C CA . PRO A 1 173 ? -8.599 -10.648 13.005 1.00 95.12 173 PRO A CA 1
ATOM 1396 C C . PRO A 1 173 ? -8.795 -11.617 11.834 1.00 95.12 173 PRO A C 1
ATOM 1398 O O . PRO A 1 173 ? -8.904 -12.826 12.066 1.00 95.12 173 PRO A O 1
ATOM 1401 N N . PRO A 1 174 ? -8.734 -11.114 10.586 1.00 95.06 174 PRO A N 1
ATOM 1402 C CA . PRO A 1 174 ? -8.636 -11.965 9.407 1.00 95.06 174 PRO A CA 1
ATOM 1403 C C . PRO A 1 174 ? -7.479 -12.961 9.525 1.00 95.06 174 PRO A C 1
ATOM 1405 O O . PRO A 1 174 ? -6.413 -12.644 10.075 1.00 95.06 174 PRO A O 1
ATOM 1408 N N . GLU A 1 175 ? -7.696 -14.168 9.006 1.00 91.38 175 GLU A N 1
ATOM 1409 C CA . GLU A 1 175 ? -6.655 -15.186 8.938 1.00 91.38 175 GLU A CA 1
ATOM 1410 C C . GLU A 1 175 ? -5.593 -14.794 7.913 1.00 91.38 175 GLU A C 1
ATOM 1412 O O . GLU A 1 175 ? -5.879 -14.216 6.869 1.00 91.38 175 GLU A O 1
ATOM 1417 N N . TYR A 1 176 ? -4.337 -15.111 8.217 1.00 87.88 176 TYR A N 1
ATOM 1418 C CA . TYR A 1 176 ? -3.278 -14.980 7.230 1.00 87.88 176 TYR A CA 1
ATOM 1419 C C . TYR A 1 176 ? -3.292 -16.210 6.325 1.00 87.88 176 TYR A C 1
ATOM 1421 O O . TYR A 1 176 ? -3.116 -17.330 6.806 1.00 87.88 176 TYR A O 1
ATOM 1429 N N . THR A 1 177 ? -3.461 -15.991 5.026 1.00 85.38 177 THR A N 1
ATOM 1430 C CA . THR A 1 177 ? -3.418 -17.038 3.998 1.00 85.38 177 THR A CA 1
ATOM 1431 C C . THR A 1 177 ? -2.257 -16.774 3.040 1.00 85.38 177 THR A C 1
ATOM 1433 O O . THR A 1 177 ? -1.819 -15.636 2.899 1.00 85.38 177 THR A O 1
ATOM 1436 N N . TRP A 1 178 ? -1.696 -17.807 2.415 1.00 67.50 178 TRP A N 1
ATOM 1437 C CA . TRP A 1 178 ? -0.682 -17.663 1.366 1.00 67.50 178 TRP A CA 1
ATOM 1438 C C . TRP A 1 178 ? -0.833 -18.770 0.334 1.00 67.50 178 TRP A C 1
ATOM 1440 O O . TRP A 1 178 ? -0.998 -19.933 0.769 1.00 67.50 178 TRP A O 1
#

Nearest PDB structures (foldseek):
  2hkv-assembly1_A-2  TM=7.467E-01  e=3.496E-05  Exiguobacterium sibiricum 255-15
  2p1a-assembly1_B  TM=7.667E-01  e=7.890E-05  Bacillus cereus ATCC 10987
  2qe9-assembly1_B  TM=7.002E-01  e=1.004E-03  Bacillus subtilis
  1rxq-assembly1_B  TM=7.087E-01  e=9.907E-03  Bacillus subtilis
  1cnt-assembly1_1  TM=2.860E-01  e=5.722E+00  Homo sapiens

Mean predicted aligned error: 6.94 Å

Radius of gyration: 23.6 Å; Cα contacts (8 Å, |Δi|>4): 198; chains: 1; bounding box: 82×47×69 Å

Foldseek 3Di:
DDDDDDDDDDDDDDDDPPPPPPQAAPDPLLNVCLVVLVLLLVLLLQLLVQDDQVQQQDDPDPPGDGLQRLLQCLLQLLQVLCCCQLVVHDDDDDGDDSVVDTSVRSSVSNVVSSVNVSVCSRPPDPVSQQDWDQDPPPRDIDGSSVSNVVSSVVNVVSSVNSQVSCVVVVGDGDDDDD